Protein 3H2Y (pdb70)

InterPro domains:
  IPR006073 GTP binding domain [PF01926] (163-237)
  IPR019988 GTP-binding protein, riobosome biogenesis, YqeH [TIGR03597] (6-368)
  IPR027417 P-loop containing nucleoside triphosphate hydrolase [G3DSA:3.40.50.300] (56-225)
  IPR027417 P-loop containing nucleoside triphosphate hydrolase [SSF52540] (68-281)
  IPR030378 Circularly permuted (CP)-type guanine nucleotide-binding (G) domain [PS51721] (60-224)
  IPR048422 NOA1/YqeH-like, C-terminal domain [PF21516] (273-367)
  IPR050896 Mitochondrial lipid metabolism GTPase [PTHR46434] (31-367)

Organism: Bacillus anthracis (NCBI:txid1392)

Solvent-accessible surface area: 15310 Å² total

Nearest PDB structures (foldseek):
  3h2y-assembly1_A  TM=1.003E+00  e=1.183E-69  Bacillus anthracis str. Sterne
  3ec1-assembly2_B  TM=9.732E-01  e=2.481E-46  Geobacillus stearothermophilus
  6g15-assembly1_A  TM=6.264E-01  e=3.542E-07  Staphylococcus aureus subsp. aureus USA300
  6g15-assembly2_B  TM=6.260E-01  e=5.125E-07  Staphylococcus aureus subsp. aureus USA300
  6g14-assembly1_B  TM=6.100E-01  e=2.703E-06  Staphylococcus aureus subsp. aureus USA300

Sequence (304 aa):
DDDFFLRILNGIGKSDALVVKIVDIFDFNGSWLPGLHRFVGNNKVLLVGNKADLIPKSVKHDKVKHWRYSAKQLGLKPEDVFLISAAKGQGIAELADAIEYYRGGKDVYVVGCCTNVGKSTFINRIKEFSDETENVITTSHFPDLIDIPLDEESSLYDTPGIINHHQAHYVGKQSLKLITPTKEIKPVFQLNEEQTLFFSGLARFDYVSGGRRAFTCHFSNRLTIHRTKLEKADELYKNHAGDLLSPPTPEELENPELVKYEFNIREPKTDVVFSGLGWVTVNEPGAKIVAHVPKGVSVSLRKSLI

Radius of gyration: 20.82 Å; Cα contacts (8 Å, |Δi|>4)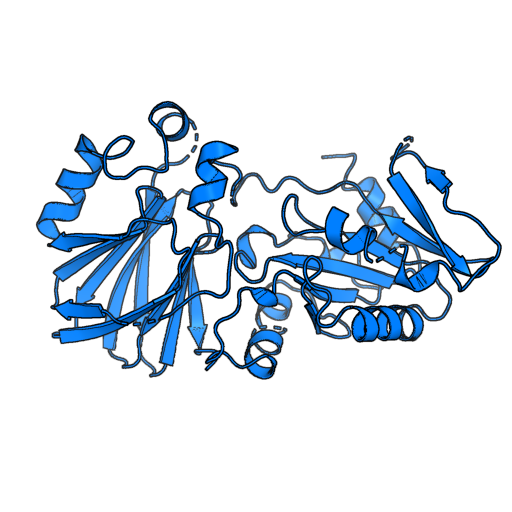: 637; chains: 1; bounding box: 38×51×54 Å

Foldseek 3Di:
DVQVVVVLQVQLVDQFEEEEEAALQFRVLWDDAPSLVSNVNYAYEYEHEDCQQAAPPFDVVLSQVCCVVCVVRNHNHPGYFYYYLPPGPGLLVVVVVNVVRRVPEEYEYAIAPPSCLVSSVVSLVNQVVPEPDQWDADDRCNWIWRDNYPRYTYTYDDHHYRCQECVLADDVQLVLQDAPGHWDKKDKDAAQKKKQQQLAKIKGFHDDGIFMKMWTTHPSTDIDIDGNVCVVVCNVPCRQHRSDPVHPVSVVVFDKDKDKDFFADAQKWWRFRSHTIMTGGDGGTIMMMIHGPRTDIDMDGHRD

CATH classification: 3.40.50.300

Structure (mmCIF, N/CA/C/O backbone):
data_3H2Y
#
_entry.id   3H2Y
#
_cell.length_a   83.130
_cell.length_b   58.990
_cell.length_c   77.720
_cell.angle_alpha   90.00
_cell.angle_beta   99.38
_cell.angle_gamma   90.00
#
_symmetry.space_group_name_H-M   'C 1 2 1'
#
loop_
_entity.id
_entity.type
_entity.pdbx_description
1 polymer 'GTPase family protein'
2 non-polymer "2'-DEOXYGUANOSINE-5'-DIPHOSPHATE"
3 water water
#
loop_
_atom_site.group_PDB
_atom_site.id
_atom_site.type_symbol
_atom_site.label_atom_id
_atom_site.label_alt_id
_atom_site.label_comp_id
_atom_site.label_asym_id
_atom_site.label_entity_id
_atom_site.label_seq_id
_atom_site.pdbx_PDB_ins_code
_atom_site.Cartn_x
_atom_site.Cartn_y
_atom_site.Cartn_z
_atom_site.occupancy
_atom_site.B_iso_or_equiv
_atom_site.auth_seq_id
_atom_site.auth_comp_id
_atom_site.auth_asym_id
_atom_site.auth_atom_id
_atom_site.pdbx_PDB_model_num
ATOM 1 N N . ASP A 1 56 ? -12.334 11.142 -3.207 1.00 58.05 56 ASP A N 1
ATOM 2 C CA . ASP A 1 56 ? -11.118 10.416 -3.666 1.00 58.25 56 ASP A CA 1
ATOM 3 C C . ASP A 1 56 ? -11.447 9.465 -4.823 1.00 58.13 56 ASP A C 1
ATOM 4 O O . ASP A 1 56 ? -12.188 8.496 -4.662 1.00 58.14 56 ASP A O 1
ATOM 9 N N . ASP A 1 57 ? -10.873 9.772 -5.985 1.00 58.21 57 ASP A N 1
ATOM 10 C CA . ASP A 1 57 ? -11.103 9.061 -7.249 1.00 58.08 57 ASP A CA 1
ATOM 11 C C . ASP A 1 57 ? -10.754 7.569 -7.195 1.00 57.88 57 ASP A C 1
ATOM 12 O O . ASP A 1 57 ? -11.411 6.742 -7.836 1.00 57.82 57 ASP A O 1
ATOM 17 N N . ASP A 1 58 ? -9.725 7.233 -6.421 1.00 57.52 58 ASP A N 1
ATOM 18 C CA . ASP A 1 58 ? -9.259 5.853 -6.297 1.00 57.21 58 ASP A CA 1
ATOM 19 C C . ASP A 1 58 ? -10.286 4.915 -5.655 1.00 56.95 58 ASP A C 1
ATOM 20 O O . ASP A 1 58 ? -10.607 3.859 -6.219 1.00 56.92 58 ASP A O 1
ATOM 25 N N A PHE A 1 59 ? -10.806 5.310 -4.495 0.50 56.75 59 PHE A N 1
ATOM 26 N N B PHE A 1 59 ? -10.801 5.304 -4.490 0.50 56.79 59 PHE A N 1
ATOM 27 C CA A PHE A 1 59 ? -11.758 4.479 -3.755 0.50 56.53 59 PHE A CA 1
ATOM 28 C CA B PHE A 1 59 ? -11.754 4.469 -3.751 0.50 56.60 59 PHE A CA 1
ATOM 29 C C A PHE A 1 59 ? -13.105 4.337 -4.458 0.50 56.36 59 PHE A C 1
ATOM 30 C C B PHE A 1 59 ? -13.107 4.337 -4.456 0.50 56.41 59 PHE A C 1
ATOM 31 O O A PHE A 1 59 ? -13.755 3.299 -4.343 0.50 56.37 59 PHE A O 1
ATOM 32 O O B PHE A 1 59 ? -13.760 3.300 -4.347 0.50 56.41 59 PHE A O 1
ATOM 47 N N . LEU A 1 60 ? -13.508 5.375 -5.187 1.00 56.21 60 LEU A N 1
ATOM 48 C CA . LEU A 1 60 ? -14.760 5.356 -5.954 1.00 55.94 60 LEU A CA 1
ATOM 49 C C . LEU A 1 60 ? -14.732 4.324 -7.082 1.00 55.77 60 LEU A C 1
ATOM 50 O O . LEU A 1 60 ? -15.717 3.619 -7.313 1.00 55.65 60 LEU A O 1
ATOM 55 N N . ARG A 1 61 ? -13.594 4.237 -7.767 1.00 55.50 61 ARG A N 1
ATOM 56 C CA . ARG A 1 61 ? -13.425 3.315 -8.888 1.00 55.22 61 ARG A CA 1
ATOM 57 C C . ARG A 1 61 ? -13.561 1.858 -8.456 1.00 54.93 61 ARG A C 1
ATOM 58 O O . ARG A 1 61 ? -14.204 1.061 -9.144 1.00 54.91 61 ARG A O 1
ATOM 66 N N . ILE A 1 62 ? -12.970 1.512 -7.316 1.00 54.42 62 ILE A N 1
ATOM 67 C CA . ILE A 1 62 ? -13.053 0.138 -6.834 1.00 54.16 62 ILE A CA 1
ATOM 68 C C . ILE A 1 62 ? -14.450 -0.219 -6.320 1.00 53.56 62 ILE A C 1
ATOM 69 O O . ILE A 1 62 ? -14.924 -1.328 -6.547 1.00 53.34 62 ILE A O 1
ATOM 74 N N . LEU A 1 63 ? -15.109 0.738 -5.663 1.00 53.01 63 LEU A N 1
ATOM 75 C CA . LEU A 1 63 ? -16.487 0.551 -5.192 1.00 52.40 63 LEU A CA 1
ATOM 76 C C . LEU A 1 63 ? -17.426 0.239 -6.362 1.00 52.12 63 LEU A C 1
ATOM 77 O O . LEU A 1 63 ? -18.268 -0.661 -6.271 1.00 51.85 63 LEU A O 1
ATOM 82 N N . ASN A 1 64 ? -17.279 0.986 -7.456 1.00 51.87 64 ASN A N 1
ATOM 83 C CA . ASN A 1 64 ? -18.068 0.741 -8.661 1.00 51.64 64 ASN A CA 1
ATOM 84 C C . ASN A 1 64 ? -17.744 -0.599 -9.323 1.00 51.62 64 ASN A C 1
ATOM 85 O O . ASN A 1 64 ? -18.640 -1.269 -9.840 1.00 51.66 64 ASN A O 1
ATOM 90 N N . GLY A 1 65 ? -16.468 -0.982 -9.287 1.00 51.27 65 GLY A N 1
ATOM 91 C CA . GLY A 1 65 ? -16.022 -2.264 -9.829 1.00 51.17 65 GLY A CA 1
ATOM 92 C C . GLY A 1 65 ? -16.611 -3.435 -9.061 1.00 51.03 65 GLY A C 1
ATOM 93 O O . GLY A 1 65 ? -17.099 -4.398 -9.661 1.00 51.05 65 GLY A O 1
ATOM 94 N N . ILE A 1 66 ? -16.566 -3.344 -7.732 1.00 50.71 66 ILE A N 1
ATOM 95 C CA . ILE A 1 66 ? -17.130 -4.365 -6.848 1.00 50.62 66 ILE A CA 1
ATOM 96 C C . ILE A 1 66 ? -18.648 -4.457 -7.034 1.00 50.42 66 ILE A C 1
ATOM 97 O O . ILE A 1 66 ? -19.219 -5.553 -7.038 1.00 50.12 66 ILE A O 1
ATOM 102 N N . GLY A 1 67 ? -19.286 -3.301 -7.199 1.00 50.12 67 GLY A N 1
ATOM 103 C CA . GLY A 1 67 ? -20.731 -3.234 -7.406 1.00 49.90 67 GLY A CA 1
ATOM 104 C C . GLY A 1 67 ? -21.185 -3.842 -8.721 1.00 49.60 67 GLY A C 1
ATOM 105 O O . GLY A 1 67 ? -22.274 -4.420 -8.803 1.00 50.04 67 GLY A O 1
ATOM 106 N N . LYS A 1 68 ? -20.349 -3.705 -9.750 1.00 49.13 68 LYS A N 1
ATOM 107 C CA . LYS A 1 68 ? -20.632 -4.240 -11.080 1.00 48.42 68 LYS A CA 1
ATOM 108 C C . LYS A 1 68 ? -20.479 -5.759 -11.138 1.00 47.99 68 LYS A C 1
ATOM 109 O O . LYS A 1 68 ? -21.065 -6.418 -12.002 1.00 47.85 68 LYS A O 1
ATOM 115 N N . SER A 1 69 ? -19.683 -6.304 -10.220 1.00 47.26 69 SER A N 1
ATOM 116 C CA . SER A 1 69 ? -19.447 -7.740 -10.144 1.00 46.55 69 SER A CA 1
ATOM 117 C C . SER A 1 69 ? -20.540 -8.407 -9.319 1.00 46.08 69 SER A C 1
ATOM 118 O O . SER A 1 69 ? -21.298 -7.738 -8.615 1.00 46.31 69 SER A O 1
ATOM 121 N N . ASP A 1 70 ? -20.605 -9.730 -9.406 1.00 45.13 70 ASP A N 1
ATOM 122 C CA . ASP A 1 70 ? -21.534 -10.527 -8.611 1.00 44.36 70 ASP A CA 1
ATOM 123 C C . ASP A 1 70 ? -20.829 -11.069 -7.360 1.00 43.47 70 ASP A C 1
ATOM 124 O O . ASP A 1 70 ? -21.255 -12.056 -6.766 1.00 43.21 70 ASP A O 1
ATOM 129 N N . ALA A 1 71 ? -19.747 -10.407 -6.966 1.00 42.62 71 ALA A N 1
ATOM 130 C CA . ALA A 1 71 ? -18.939 -10.862 -5.844 1.00 41.70 71 ALA A CA 1
ATOM 131 C C . ALA A 1 71 ? -19.616 -10.686 -4.489 1.00 41.65 71 ALA A C 1
ATOM 132 O O . ALA A 1 71 ? -20.454 -9.806 -4.313 1.00 41.19 71 ALA A O 1
ATOM 134 N N . LEU A 1 72 ? -19.250 -11.543 -3.539 1.00 41.13 72 LEU A N 1
ATOM 135 C CA . LEU A 1 72 ? -19.646 -11.382 -2.151 1.00 42.53 72 LEU A CA 1
ATOM 136 C C . LEU A 1 72 ? -18.777 -10.293 -1.527 1.00 44.21 72 LEU A C 1
ATOM 137 O O . LEU A 1 72 ? -17.555 -10.288 -1.743 1.00 44.58 72 LEU A O 1
ATOM 142 N N . VAL A 1 73 ? -19.373 -9.431 -0.709 1.00 43.78 73 VAL A N 1
ATOM 143 C CA . VAL A 1 73 ? -18.619 -8.408 0.015 1.00 45.84 73 VAL A CA 1
ATOM 144 C C . VAL A 1 73 ? -18.578 -8.743 1.506 1.00 46.66 73 VAL A C 1
ATOM 145 O O . VAL A 1 73 ? -19.612 -8.999 2.119 1.00 46.49 73 VAL A O 1
ATOM 149 N N . VAL A 1 74 ? -17.369 -8.830 2.076 1.00 46.54 74 VAL A N 1
ATOM 150 C CA . VAL A 1 74 ? -17.205 -9.056 3.518 1.00 47.48 74 VAL A CA 1
ATOM 151 C C . VAL A 1 74 ? -16.722 -7.738 4.118 1.00 48.93 74 VAL A C 1
ATOM 152 O O . VAL A 1 74 ? -15.623 -7.266 3.775 1.00 49.22 74 VAL A O 1
ATOM 156 N N . LYS A 1 75 ? -17.533 -7.137 4.991 1.00 48.68 75 LYS A N 1
ATOM 157 C CA . LYS A 1 75 ? -17.180 -5.868 5.611 1.00 49.84 75 LYS A CA 1
ATOM 158 C C . LYS A 1 75 ? -16.811 -6.093 7.064 1.00 50.45 75 LYS A C 1
ATOM 159 O O . LYS A 1 75 ? -17.635 -6.600 7.833 1.00 50.40 75 LYS A O 1
ATOM 165 N N . ILE A 1 76 ? -15.563 -5.760 7.430 1.00 50.30 76 ILE A N 1
ATOM 166 C CA . ILE A 1 76 ? -15.094 -5.951 8.815 1.00 51.52 76 ILE A CA 1
ATOM 167 C C . ILE A 1 76 ? -15.167 -4.637 9.565 1.00 51.06 76 ILE A C 1
ATOM 168 O O . ILE A 1 76 ? -14.690 -3.607 9.079 1.00 51.75 76 ILE A O 1
ATOM 173 N N . VAL A 1 77 ? -15.755 -4.685 10.756 1.00 51.17 77 VAL A N 1
ATOM 174 C CA . VAL A 1 77 ? -15.844 -3.526 11.626 1.00 51.44 77 VAL A CA 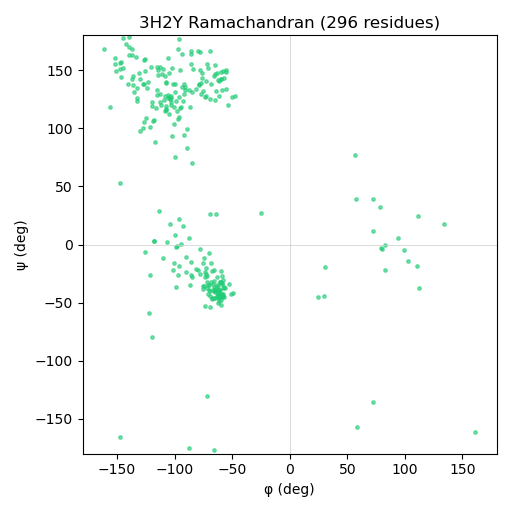1
ATOM 175 C C . VAL A 1 77 ? -15.285 -3.905 12.999 1.00 51.88 77 VAL A C 1
ATOM 176 O O . VAL A 1 77 ? -15.193 -5.086 13.325 1.00 52.02 77 VAL A O 1
ATOM 180 N N . ASP A 1 78 ? -14.883 -2.905 13.780 1.00 52.40 78 ASP A N 1
ATOM 181 C CA . ASP A 1 78 ? -14.385 -3.118 15.139 1.00 53.62 78 ASP A CA 1
ATOM 182 C C . ASP A 1 78 ? -15.609 -2.962 16.036 1.00 53.88 78 ASP A C 1
ATOM 183 O O . ASP A 1 78 ? -16.265 -1.932 15.984 1.00 53.60 78 ASP A O 1
ATOM 188 N N . ILE A 1 79 ? -15.930 -3.971 16.846 1.00 54.43 79 ILE A N 1
ATOM 189 C CA . ILE A 1 79 ? -17.136 -3.900 17.697 1.00 55.25 79 ILE A CA 1
ATOM 190 C C . ILE A 1 79 ? -17.078 -2.821 18.786 1.00 55.40 79 ILE A C 1
ATOM 191 O O . ILE A 1 79 ? -18.118 -2.377 19.286 1.00 55.47 79 ILE A O 1
ATOM 196 N N . PHE A 1 80 ? -15.866 -2.399 19.140 1.00 55.45 80 PHE A N 1
ATOM 197 C CA . PHE A 1 80 ? -15.675 -1.362 20.153 1.00 55.53 80 PHE A CA 1
ATOM 198 C C . PHE A 1 80 ? -15.534 0.019 19.544 1.00 55.45 80 PHE A C 1
ATOM 199 O O . PHE A 1 80 ? -15.370 1.016 20.256 1.00 55.28 80 PHE A O 1
ATOM 207 N N . ASP A 1 81 ? -15.614 0.063 18.221 1.00 55.34 81 ASP A N 1
ATOM 208 C CA . ASP A 1 81 ? -15.512 1.302 17.473 1.00 55.53 81 ASP A CA 1
ATOM 209 C C . ASP A 1 81 ? -16.413 1.138 16.252 1.00 55.52 81 ASP A C 1
ATOM 210 O O . ASP A 1 81 ? -15.974 1.328 15.117 1.00 55.26 81 ASP A O 1
ATOM 215 N N . PHE A 1 82 ? -17.675 0.775 16.494 1.00 55.55 82 PHE A N 1
ATOM 216 C CA . PHE A 1 82 ? -18.616 0.469 15.402 1.00 55.70 82 PHE A CA 1
ATOM 217 C C . PHE A 1 82 ? -18.846 1.637 14.449 1.00 55.84 82 PHE A C 1
ATOM 218 O O . PHE A 1 82 ? -18.736 1.488 13.229 1.00 55.74 82 PHE A O 1
ATOM 226 N N . ASN A 1 83 ? -19.186 2.795 15.001 1.00 56.09 83 ASN A N 1
ATOM 227 C CA . ASN A 1 83 ? -19.431 3.962 14.169 1.00 56.10 83 ASN A CA 1
ATOM 228 C C . ASN A 1 83 ? -18.141 4.569 13.639 1.00 55.84 83 ASN A C 1
ATOM 229 O O . ASN A 1 83 ? -18.095 5.049 12.505 1.00 55.96 83 ASN A O 1
ATOM 234 N N . GLY A 1 84 ? -17.093 4.521 14.455 1.00 55.42 84 GLY A N 1
ATOM 235 C CA . GLY A 1 84 ? -15.779 5.012 14.056 1.00 54.89 84 GLY A CA 1
ATOM 236 C C . GLY A 1 84 ? -15.176 4.239 12.894 1.00 54.36 84 GLY A C 1
ATOM 237 O O . GLY A 1 84 ? -14.491 4.825 12.058 1.00 54.54 84 GLY A O 1
ATOM 238 N N . SER A 1 85 ? -15.436 2.933 12.840 1.00 53.58 85 SER A N 1
ATOM 239 C CA . SER A 1 85 ? -14.899 2.069 11.781 1.00 53.09 85 SER A CA 1
ATOM 240 C C . SER A 1 85 ? -15.890 1.805 10.635 1.00 52.69 85 SER A C 1
ATOM 241 O O . SER A 1 85 ? -15.552 1.146 9.655 1.00 52.17 85 SER A O 1
ATOM 244 N N . TRP A 1 86 ? -17.105 2.346 10.742 1.00 52.92 86 TRP A N 1
ATOM 245 C CA . TRP A 1 86 ? -18.089 2.221 9.665 1.00 52.85 86 TRP A CA 1
ATOM 246 C C . TRP A 1 86 ? -17.592 2.898 8.385 1.00 53.51 86 TRP A C 1
ATOM 247 O O . TRP A 1 86 ? -16.981 3.980 8.435 1.00 53.95 86 TRP A O 1
ATOM 258 N N . LEU A 1 87 ? -17.874 2.269 7.244 1.00 53.04 87 LEU A N 1
ATOM 259 C CA . LEU A 1 87 ? -17.515 2.810 5.941 1.00 53.88 87 LEU A CA 1
ATOM 260 C C . LEU A 1 87 ? -18.764 3.415 5.317 1.00 54.48 87 LEU A C 1
ATOM 261 O O . LEU A 1 87 ? -19.515 2.704 4.644 1.00 54.67 87 LEU A O 1
ATOM 266 N N . PRO A 1 88 ? -18.973 4.729 5.513 1.00 55.18 88 PRO A N 1
ATOM 267 C CA . PRO A 1 88 ? -20.226 5.308 5.016 1.00 55.85 88 PRO A CA 1
ATOM 268 C C . PRO A 1 88 ? -20.317 5.262 3.494 1.00 57.07 88 PRO A C 1
ATOM 269 O O . PRO A 1 88 ? -19.298 5.347 2.799 1.00 57.51 88 PRO A O 1
ATOM 273 N N . GLY A 1 89 ? -21.534 5.096 2.987 1.00 58.03 89 GLY A N 1
ATOM 274 C CA . GLY A 1 89 ? -21.768 5.075 1.549 1.00 58.95 89 GLY A CA 1
ATOM 275 C C . GLY A 1 89 ? -21.523 3.755 0.844 1.00 59.55 89 GLY A C 1
ATOM 276 O O . GLY A 1 89 ? -22.051 3.548 -0.249 1.00 59.77 89 GLY A O 1
ATOM 277 N N . LEU A 1 90 ? -20.719 2.873 1.449 1.00 60.41 90 LEU A N 1
ATOM 278 C CA . LEU A 1 90 ? -20.429 1.549 0.884 1.00 60.41 90 LEU A CA 1
ATOM 279 C C . LEU A 1 90 ? -21.725 0.852 0.473 1.00 60.29 90 LEU A C 1
ATOM 280 O O . LEU A 1 90 ? -21.805 0.249 -0.602 1.00 60.20 90 LEU A O 1
ATOM 285 N N . HIS A 1 91 ? -22.744 0.983 1.324 1.00 60.30 91 HIS A N 1
ATOM 286 C CA . HIS A 1 91 ? -24.062 0.375 1.107 1.00 60.29 91 HIS A CA 1
ATOM 287 C C . HIS A 1 91 ? -24.719 0.669 -0.247 1.00 59.86 91 HIS A C 1
ATOM 288 O O . HIS A 1 91 ? -25.429 -0.185 -0.773 1.00 60.10 91 HIS A O 1
ATOM 295 N N . ARG A 1 92 ? -24.509 1.864 -0.800 1.00 59.45 92 ARG A N 1
ATOM 296 C CA . ARG A 1 92 ? -25.127 2.214 -2.090 1.00 58.40 92 ARG A CA 1
ATOM 297 C C . ARG A 1 92 ? -24.406 1.589 -3.298 1.00 58.61 92 ARG A C 1
ATOM 298 O O . ARG A 1 92 ? -25.005 1.388 -4.349 1.00 58.97 92 ARG A O 1
ATOM 306 N N . PHE A 1 93 ? -23.120 1.296 -3.146 1.00 58.00 93 PHE A N 1
ATOM 307 C CA . PHE A 1 93 ? -22.341 0.721 -4.236 1.00 57.72 93 PHE A CA 1
ATOM 308 C C . PHE A 1 93 ? -22.475 -0.796 -4.289 1.00 57.52 93 PHE A C 1
ATOM 309 O O . PHE A 1 93 ? -22.342 -1.390 -5.353 1.00 57.77 93 PHE A O 1
ATOM 317 N N . VAL A 1 94 ? -22.760 -1.409 -3.146 1.00 57.15 94 VAL A N 1
ATOM 318 C CA . VAL A 1 94 ? -22.865 -2.870 -3.066 1.00 57.56 94 VAL A CA 1
ATOM 319 C C . VAL A 1 94 ? -24.288 -3.340 -2.754 1.00 57.56 94 VAL A C 1
ATOM 320 O O . VAL A 1 94 ? -24.490 -4.406 -2.165 1.00 58.00 94 VAL A O 1
ATOM 324 N N . GLY A 1 95 ? -25.268 -2.539 -3.177 1.00 57.64 95 GLY A N 1
ATOM 325 C CA . GLY A 1 95 ? -26.686 -2.838 -2.977 1.00 57.45 95 GLY A CA 1
ATOM 326 C C . GLY A 1 95 ? -27.148 -4.108 -3.666 1.00 57.14 95 GLY A C 1
ATOM 327 O O . GLY A 1 95 ? -28.007 -4.818 -3.142 1.00 57.80 95 GLY A O 1
ATOM 328 N N . ASN A 1 96 ? -26.583 -4.380 -4.842 1.00 56.44 96 ASN A N 1
ATOM 329 C CA . ASN A 1 96 ? -26.869 -5.589 -5.612 1.00 55.87 96 ASN A CA 1
ATOM 330 C C . ASN A 1 96 ? -26.093 -6.811 -5.080 1.00 55.05 96 ASN A C 1
ATOM 331 O O . ASN A 1 96 ? -26.493 -7.958 -5.298 1.00 55.00 96 ASN A O 1
ATOM 336 N N . ASN A 1 97 ? -24.994 -6.553 -4.374 1.00 53.41 97 ASN A N 1
ATOM 337 C CA . ASN A 1 97 ? -24.134 -7.611 -3.834 1.00 52.39 97 ASN A CA 1
ATOM 338 C C . ASN A 1 97 ? -24.619 -8.145 -2.499 1.00 50.99 97 ASN A C 1
ATOM 339 O O . ASN A 1 97 ? -25.226 -7.420 -1.717 1.00 50.32 97 ASN A O 1
ATOM 344 N N . LYS A 1 98 ? -24.330 -9.412 -2.223 1.00 48.99 98 LYS A N 1
ATOM 345 C CA . LYS A 1 98 ? -24.603 -9.949 -0.910 1.00 48.13 98 LYS A CA 1
ATOM 346 C C . LYS A 1 98 ? -23.459 -9.451 -0.032 1.00 48.43 98 LYS A C 1
ATOM 347 O O . LYS A 1 98 ? -22.299 -9.425 -0.477 1.00 47.98 98 LYS A O 1
ATOM 353 N N . VAL A 1 99 ? -23.789 -9.027 1.188 1.00 48.12 99 VAL A N 1
ATOM 354 C CA . VAL A 1 99 ? -22.788 -8.529 2.130 1.00 48.20 99 VAL A CA 1
ATOM 355 C C . VAL A 1 99 ? -22.838 -9.318 3.432 1.00 47.74 99 VAL A C 1
ATOM 356 O O . VAL A 1 99 ? -23.924 -9.618 3.944 1.00 46.57 99 VAL A O 1
ATOM 360 N N . LEU A 1 100 ? -21.661 -9.702 3.936 1.00 46.14 100 LEU A N 1
ATOM 361 C CA . LEU A 1 100 ? -21.551 -10.253 5.277 1.00 46.82 100 LEU A CA 1
ATOM 362 C C . LEU A 1 100 ? -20.930 -9.170 6.144 1.00 48.16 100 LEU A C 1
ATOM 363 O O . LEU A 1 100 ? -19.897 -8.579 5.760 1.00 49.87 100 LEU A O 1
ATOM 368 N N . LEU A 1 101 ? -21.566 -8.870 7.274 1.00 48.03 101 LEU A N 1
ATOM 369 C CA . LEU A 1 101 ? -21.025 -7.898 8.226 1.00 48.00 101 LEU A CA 1
ATOM 370 C C . LEU A 1 101 ? -20.319 -8.665 9.335 1.00 48.10 101 LEU A C 1
ATOM 371 O O . LEU A 1 101 ? -20.915 -9.527 9.986 1.00 48.35 101 LEU A O 1
ATOM 376 N N . VAL A 1 102 ? -19.041 -8.350 9.534 1.00 48.47 102 VAL A N 1
ATOM 377 C CA . VAL A 1 102 ? -18.190 -9.066 10.469 1.00 48.63 102 VAL A CA 1
ATOM 378 C C . VAL A 1 102 ? -17.668 -8.124 11.551 1.00 48.78 102 VAL A C 1
ATOM 379 O O . VAL A 1 102 ? -16.961 -7.156 11.264 1.00 49.57 102 VAL A O 1
ATOM 383 N N . GLY A 1 103 ? -18.005 -8.428 12.796 1.00 48.88 103 GLY A N 1
ATOM 384 C CA . GLY A 1 103 ? -17.545 -7.642 13.932 1.00 48.68 103 GLY A CA 1
ATOM 385 C C . GLY A 1 103 ? -16.343 -8.342 14.533 1.00 48.81 103 GLY A C 1
ATOM 386 O O . GLY A 1 103 ? -16.452 -9.456 15.049 1.00 49.00 103 GLY A O 1
ATOM 387 N N . ASN A 1 104 ? -15.191 -7.689 14.448 1.00 48.56 104 ASN A N 1
ATOM 388 C CA . ASN A 1 104 ? -13.948 -8.272 14.962 1.00 48.80 104 ASN A CA 1
ATOM 389 C C . ASN A 1 104 ? -13.643 -7.844 16.390 1.00 49.03 104 ASN A C 1
ATOM 390 O O . ASN A 1 104 ? -14.194 -6.855 16.871 1.00 49.85 104 ASN A O 1
ATOM 395 N N . LYS A 1 105 ? -12.736 -8.580 17.032 1.00 49.38 105 LYS A N 1
ATOM 396 C CA . LYS A 1 105 ? -12.254 -8.323 18.398 1.00 49.55 105 LYS A CA 1
ATOM 397 C C . LYS A 1 105 ? -13.241 -8.800 19.463 1.00 49.69 105 LYS A C 1
ATOM 398 O O . LYS A 1 105 ? -13.317 -8.234 20.558 1.00 49.82 105 LYS A O 1
ATOM 404 N N . ALA A 1 106 ? -13.964 -9.874 19.145 1.00 49.81 106 ALA A N 1
ATOM 405 C CA . ALA A 1 106 ? -14.915 -10.492 20.083 1.00 49.89 106 ALA A CA 1
ATOM 406 C C . ALA A 1 106 ? -14.278 -10.968 21.392 1.00 49.75 106 ALA A C 1
ATOM 407 O O . ALA A 1 106 ? -14.956 -11.044 22.415 1.00 49.45 106 ALA A O 1
ATOM 409 N N . ASP A 1 107 ? -12.986 -11.294 21.364 1.00 49.69 107 ASP A N 1
ATOM 410 C CA . ASP A 1 107 ? -12.274 -11.737 22.571 1.00 49.95 107 ASP A CA 1
ATOM 411 C C . ASP A 1 107 ? -12.287 -10.703 23.696 1.00 49.78 107 ASP A C 1
ATOM 412 O O . ASP A 1 107 ? -12.104 -11.053 24.855 1.00 49.61 107 ASP A O 1
ATOM 417 N N . LEU A 1 108 ? -12.489 -9.435 23.347 1.00 49.67 108 LEU A N 1
ATOM 418 C CA . LEU A 1 108 ? -12.477 -8.348 24.333 1.00 49.96 108 LEU A CA 1
ATOM 419 C C . LEU A 1 108 ? -13.826 -8.120 25.028 1.00 49.86 108 LEU A C 1
ATOM 420 O O . LEU A 1 108 ? -13.887 -7.447 26.063 1.00 49.60 108 LEU A O 1
ATOM 425 N N . ILE A 1 109 ? -14.890 -8.684 24.456 1.00 49.92 109 ILE A N 1
ATOM 426 C CA . ILE A 1 109 ? -16.246 -8.579 25.005 1.00 50.15 109 ILE A CA 1
ATOM 427 C C . ILE A 1 109 ? -16.321 -9.220 26.404 1.00 49.94 109 ILE A C 1
ATOM 428 O O . ILE A 1 109 ? -15.910 -10.369 26.580 1.00 49.87 109 ILE A O 1
ATOM 433 N N . PRO A 1 110 ? -16.837 -8.473 27.404 1.00 49.91 110 PRO A N 1
ATOM 434 C CA . PRO A 1 110 ? -17.008 -9.013 28.758 1.00 49.98 110 PRO A CA 1
ATOM 435 C C . PRO A 1 110 ? -17.896 -10.260 28.771 1.00 50.06 110 PRO A C 1
ATOM 436 O O . PRO A 1 110 ? -18.799 -10.382 27.944 1.00 49.79 110 PRO A O 1
ATOM 440 N N . LYS A 1 111 ? -17.637 -11.170 29.710 1.00 50.42 111 LYS A N 1
ATOM 441 C CA . LYS A 1 111 ? -18.389 -12.429 29.823 1.00 50.76 111 LYS A CA 1
ATOM 442 C C . LYS A 1 111 ? -19.898 -12.222 29.984 1.00 51.02 111 LYS A C 1
ATOM 443 O O . LYS A 1 111 ? -20.704 -13.006 29.448 1.00 51.18 111 LYS A O 1
ATOM 445 N N . SER A 1 112 ? -20.264 -11.164 30.716 1.00 51.29 112 SER A N 1
ATOM 446 C CA . SER A 1 112 ? -21.662 -10.810 30.964 1.00 51.63 112 SER A CA 1
ATOM 447 C C . SER A 1 112 ? -22.447 -10.441 29.693 1.00 51.71 112 SER A C 1
ATOM 448 O O . SER A 1 112 ? -23.664 -10.623 29.642 1.00 51.81 112 SER A O 1
ATOM 451 N N . VAL A 1 113 ? -21.750 -9.923 28.681 1.00 51.84 113 VAL A N 1
ATOM 452 C CA . VAL A 1 113 ? -22.378 -9.507 27.422 1.00 52.01 113 VAL A CA 1
ATOM 453 C C . VAL A 1 113 ? -22.698 -10.717 26.536 1.00 52.13 113 VAL A C 1
ATOM 454 O O . VAL A 1 113 ? -21.833 -11.560 26.288 1.00 52.28 113 VAL A O 1
ATOM 458 N N . LYS A 1 114 ? -23.940 -10.793 26.062 1.00 52.19 114 LYS A N 1
ATOM 459 C CA . LYS A 1 114 ? -24.386 -11.910 25.224 1.00 52.31 114 LYS A CA 1
ATOM 460 C C . LYS A 1 114 ? -24.094 -11.628 23.760 1.00 52.52 114 LYS A C 1
ATOM 461 O O . LYS A 1 114 ? -24.408 -10.543 23.266 1.00 52.25 114 LYS A O 1
ATOM 467 N N . HIS A 1 115 ? -23.511 -12.607 23.066 1.00 52.76 115 HIS A N 1
ATOM 468 C CA . HIS A 1 115 ? -23.177 -12.435 21.650 1.00 53.24 115 HIS A CA 1
ATOM 469 C C . HIS A 1 115 ? -24.401 -12.281 20.744 1.00 52.78 115 HIS A C 1
ATOM 470 O O . HIS A 1 115 ? -24.333 -11.595 19.728 1.00 52.65 115 HIS A O 1
ATOM 477 N N . ASP A 1 116 ? -25.510 -12.923 21.115 1.00 52.58 116 ASP A N 1
ATOM 478 C CA . ASP A 1 116 ? -26.763 -12.798 20.362 1.00 52.13 116 ASP A CA 1
ATOM 479 C C . ASP A 1 116 ? -27.250 -11.350 20.351 1.00 51.40 116 ASP A C 1
ATOM 480 O O . ASP A 1 116 ? -27.701 -10.847 19.314 1.00 51.31 116 ASP A O 1
ATOM 485 N N . LYS A 1 117 ? -27.140 -10.687 21.502 1.00 50.33 117 LYS A N 1
ATOM 486 C CA . LYS A 1 117 ? -27.521 -9.280 21.638 1.00 49.43 117 LYS A CA 1
ATOM 487 C C . LYS A 1 117 ? -26.547 -8.355 20.905 1.00 48.89 117 LYS A C 1
ATOM 488 O O . LYS A 1 117 ? -26.958 -7.330 20.351 1.00 48.38 117 LYS A O 1
ATOM 494 N N . VAL A 1 118 ? -25.262 -8.720 20.894 1.00 48.34 118 VAL A N 1
ATOM 495 C CA . VAL A 1 118 ? -24.265 -7.957 20.129 1.00 48.03 118 VAL A CA 1
ATOM 496 C C . VAL A 1 118 ? -24.631 -7.993 18.648 1.00 48.01 118 VAL A C 1
ATOM 497 O O . VAL A 1 118 ? -24.674 -6.949 17.997 1.00 47.83 118 VAL A O 1
ATOM 501 N N . LYS A 1 119 ? -24.912 -9.186 18.123 1.00 48.28 119 LYS A N 1
ATOM 502 C CA . LYS A 1 119 ? -25.255 -9.333 16.702 1.00 48.88 119 LYS A CA 1
ATOM 503 C C . LYS A 1 119 ? -26.524 -8.560 16.349 1.00 48.93 119 LYS A C 1
ATOM 504 O O . LYS A 1 119 ? -26.585 -7.910 15.298 1.00 48.91 119 LYS A O 1
ATOM 510 N N . HIS A 1 120 ? -27.525 -8.639 17.223 1.00 48.88 120 HIS A N 1
ATOM 511 C CA . HIS A 1 120 ? -28.773 -7.884 17.046 1.00 49.34 120 HIS A CA 1
ATOM 512 C C . HIS A 1 120 ? -28.494 -6.382 16.941 1.00 49.31 120 HIS A C 1
ATOM 513 O O . HIS A 1 120 ? -29.047 -5.701 16.068 1.00 48.87 120 HIS A O 1
ATOM 520 N N . TRP A 1 121 ? -27.642 -5.877 17.834 1.00 49.44 121 TRP A N 1
ATOM 521 C CA . TRP A 1 121 ? -27.245 -4.469 17.831 1.00 49.86 121 TRP A CA 1
ATOM 522 C C . TRP A 1 121 ? -26.484 -4.100 16.552 1.00 50.38 121 TRP A C 1
ATOM 523 O O . TRP A 1 121 ? -26.714 -3.031 15.978 1.00 49.87 121 TRP A O 1
ATOM 542 N N . ARG A 1 123 ? -26.798 -5.635 13.645 1.00 49.91 123 ARG A N 1
ATOM 543 C CA . ARG A 1 123 ? -27.748 -5.721 12.548 1.00 49.94 123 ARG A CA 1
ATOM 544 C C . ARG A 1 123 ? -28.610 -4.458 12.512 1.00 48.72 123 ARG A C 1
ATOM 545 O O . ARG A 1 123 ? -28.802 -3.865 11.449 1.00 48.12 123 ARG A O 1
ATOM 553 N N . TYR A 1 124 ? -29.089 -4.051 13.687 1.00 48.24 124 TYR A N 1
ATOM 554 C CA . TYR A 1 124 ? -29.907 -2.847 13.843 1.00 48.02 124 TYR A CA 1
ATOM 555 C C . TYR A 1 124 ? -29.129 -1.598 13.438 1.00 47.82 124 TYR A C 1
ATOM 556 O O . TYR A 1 124 ? -29.644 -0.749 12.708 1.00 47.89 124 TYR A O 1
ATOM 565 N N . SER A 1 125 ? -27.888 -1.496 13.911 1.00 47.29 125 SER A N 1
ATOM 566 C CA . SER A 1 125 ? -27.048 -0.336 13.613 1.00 47.06 125 SER A CA 1
ATOM 567 C C . SER A 1 125 ? -26.715 -0.229 12.124 1.00 46.58 125 SER A C 1
ATOM 568 O O . SER A 1 125 ? -26.742 0.867 11.564 1.00 46.63 125 SER A O 1
ATOM 571 N N . ALA A 1 126 ? -26.426 -1.368 11.493 1.00 45.78 126 ALA A N 1
ATOM 572 C CA . ALA A 1 126 ? -26.173 -1.422 10.050 1.00 45.42 126 ALA A CA 1
ATOM 573 C C . ALA A 1 126 ? -27.404 -0.956 9.272 1.00 45.05 126 ALA A C 1
ATOM 574 O O . ALA A 1 126 ? -27.293 -0.174 8.313 1.00 44.55 126 ALA A O 1
ATOM 576 N N . LYS A 1 127 ? -28.572 -1.436 9.695 1.00 44.44 127 LYS A N 1
ATOM 577 C CA . LYS A 1 127 ? -29.846 -1.048 9.082 1.00 45.19 127 LYS A CA 1
ATOM 578 C C . LYS A 1 127 ? -30.065 0.466 9.136 1.00 45.05 127 LYS A C 1
ATOM 579 O O . LYS A 1 127 ? -30.489 1.076 8.144 1.00 44.64 127 LYS A O 1
ATOM 585 N N . GLN A 1 128 ? -29.772 1.069 10.290 1.00 45.18 128 GLN A N 1
ATOM 586 C CA . GLN A 1 128 ? -29.905 2.526 10.461 1.00 45.72 128 GLN A CA 1
ATOM 587 C C . GLN A 1 128 ? -29.051 3.300 9.459 1.00 45.88 128 GLN A C 1
ATOM 588 O O . GLN A 1 128 ? -29.406 4.410 9.050 1.00 45.54 128 GLN A O 1
ATOM 594 N N . LEU A 1 129 ? -27.927 2.700 9.070 1.00 46.44 129 LEU A N 1
ATOM 595 C CA . LEU A 1 129 ? -26.968 3.325 8.168 1.00 47.48 129 LEU A CA 1
ATOM 596 C C . LEU A 1 129 ? -27.104 2.846 6.717 1.00 48.21 129 LEU A C 1
ATOM 597 O O . LEU A 1 129 ? -26.250 3.145 5.867 1.00 49.00 129 LEU A O 1
ATOM 602 N N . GLY A 1 130 ? -28.155 2.080 6.443 1.00 48.21 130 GLY A N 1
ATOM 603 C CA . GLY A 1 130 ? -28.510 1.719 5.066 1.00 48.66 130 GLY A CA 1
ATOM 604 C C . GLY A 1 130 ? -27.975 0.398 4.554 1.00 49.49 130 GLY A C 1
ATOM 605 O O . GLY A 1 130 ? -28.145 0.075 3.377 1.00 49.30 130 GLY A O 1
ATOM 606 N N . LEU A 1 131 ? -27.330 -0.367 5.429 1.00 49.36 131 LEU A N 1
ATOM 607 C CA . LEU A 1 131 ? -26.792 -1.658 5.039 1.00 50.59 131 LEU A CA 1
ATOM 608 C C . LEU A 1 131 ? -27.663 -2.785 5.585 1.00 50.56 131 LEU A C 1
ATOM 609 O O . LEU A 1 131 ? -27.950 -2.839 6.781 1.00 50.93 131 LEU A O 1
ATOM 614 N N . LYS A 1 132 ? -28.088 -3.675 4.696 1.00 50.59 132 LYS A N 1
ATOM 615 C CA . LYS A 1 132 ? -28.810 -4.873 5.092 1.00 50.55 132 LYS A CA 1
ATOM 616 C C . LYS A 1 132 ? -27.996 -6.114 4.713 1.00 50.40 132 LYS A C 1
ATOM 617 O O . LYS A 1 132 ? -28.155 -6.661 3.621 1.00 50.46 132 LYS A O 1
ATOM 623 N N . PRO A 1 133 ? -27.112 -6.557 5.619 1.00 50.31 133 PRO A N 1
ATOM 624 C CA . PRO A 1 133 ? -26.249 -7.693 5.314 1.00 49.77 133 PRO A CA 1
ATOM 625 C C . PRO A 1 133 ? -27.042 -8.991 5.293 1.00 49.45 133 PRO A C 1
ATOM 626 O O . PRO A 1 133 ? -28.115 -9.066 5.912 1.00 48.72 133 PRO A O 1
ATOM 630 N N . GLU A 1 134 ? -26.536 -9.988 4.567 1.00 49.00 134 GLU A N 1
ATOM 631 C CA . GLU A 1 134 ? -27.169 -11.307 4.518 1.00 49.13 134 GLU A CA 1
ATOM 632 C C . GLU A 1 134 ? -27.134 -11.943 5.891 1.00 49.25 134 GLU A C 1
ATOM 633 O O . GLU A 1 134 ? -28.071 -12.634 6.296 1.00 48.69 134 GLU A O 1
ATOM 639 N N . ASP A 1 135 ? -26.032 -11.713 6.599 1.00 48.87 135 ASP A N 1
ATOM 640 C CA . ASP A 1 135 ? -25.883 -12.171 7.964 1.00 49.29 135 ASP A CA 1
ATOM 641 C C . ASP A 1 135 ? -24.771 -11.379 8.648 1.00 49.08 135 ASP A C 1
ATOM 642 O O . ASP A 1 135 ? -24.044 -10.617 8.003 1.00 48.23 135 ASP A O 1
ATOM 647 N N . VAL A 1 136 ? -24.701 -11.535 9.966 1.00 49.47 136 VAL A N 1
ATOM 648 C CA . VAL A 1 136 ? -23.789 -10.802 10.824 1.00 50.08 136 VAL A CA 1
ATOM 649 C C . VAL A 1 136 ? -23.013 -11.839 11.631 1.00 49.97 136 VAL A C 1
ATOM 650 O O . VAL A 1 136 ? -23.586 -12.837 12.097 1.00 49.71 136 VAL A O 1
ATOM 654 N N . PHE A 1 137 ? -21.709 -11.602 11.769 1.00 50.06 137 PHE A N 1
ATOM 655 C CA . PHE A 1 137 ? -20.804 -12.529 12.443 1.00 50.62 137 PHE A CA 1
ATOM 656 C C . PHE A 1 137 ? -19.948 -11.819 13.470 1.00 50.49 137 PHE A C 1
ATOM 657 O O . PHE A 1 137 ? -19.628 -10.643 13.309 1.00 51.34 137 PHE A O 1
ATOM 665 N N . LEU A 1 138 ? -19.610 -12.533 14.538 1.00 49.92 138 LEU A N 1
ATOM 666 C CA . LEU A 1 138 ? -18.678 -12.044 15.536 1.00 50.26 138 LEU A CA 1
ATOM 667 C C . LEU A 1 138 ? -17.456 -12.939 15.496 1.00 50.08 138 LEU A C 1
ATOM 668 O O . LEU A 1 138 ? -17.589 -14.162 15.556 1.00 50.53 138 LEU A O 1
ATOM 673 N N . ILE A 1 139 ? -16.277 -12.337 15.395 1.00 49.62 139 ILE A N 1
ATOM 674 C CA . ILE A 1 139 ? -15.031 -13.099 15.394 1.00 49.62 139 ILE A CA 1
ATOM 675 C C . ILE A 1 139 ? -13.959 -12.458 16.252 1.00 49.38 139 ILE A C 1
ATOM 676 O O . ILE A 1 139 ? -14.059 -11.290 16.625 1.00 48.78 139 ILE A O 1
ATOM 681 N N . SER A 1 140 ? -12.943 -13.259 16.567 1.00 48.91 140 SER A N 1
ATOM 682 C CA . SER A 1 140 ? -11.690 -12.737 17.070 1.00 49.24 140 SER A CA 1
ATOM 683 C C . SER A 1 140 ? -10.651 -13.215 16.071 1.00 49.19 140 SER A C 1
ATOM 684 O O . SER A 1 140 ? -10.263 -14.385 16.080 1.00 48.95 140 SER A O 1
ATOM 687 N N . ALA A 1 141 ? -10.237 -12.333 15.170 1.00 49.37 141 ALA A N 1
ATOM 688 C CA . ALA A 1 141 ? -9.188 -12.692 14.222 1.00 49.82 141 ALA A CA 1
ATOM 689 C C . ALA A 1 141 ? -7.896 -13.054 14.970 1.00 50.15 141 ALA A C 1
ATOM 690 O O . ALA A 1 141 ? -7.141 -13.927 14.534 1.00 50.16 141 ALA A O 1
ATOM 692 N N . ALA A 1 142 ? -7.662 -12.412 16.112 1.00 50.14 142 ALA A N 1
ATOM 693 C CA . ALA A 1 142 ? -6.448 -12.668 16.906 1.00 51.05 142 ALA A CA 1
ATOM 694 C C . ALA A 1 142 ? -6.435 -14.044 17.555 1.00 51.64 142 ALA A C 1
ATOM 695 O O . ALA A 1 142 ? -5.420 -14.740 17.523 1.00 51.87 142 ALA A O 1
ATOM 697 N N . LYS A 1 143 ? -7.564 -14.433 18.142 1.00 52.18 143 LYS A N 1
ATOM 698 C CA . LYS A 1 143 ? -7.640 -15.673 18.916 1.00 52.98 143 LYS A CA 1
ATOM 699 C C . LYS A 1 143 ? -8.277 -16.861 18.197 1.00 53.07 143 LYS A C 1
ATOM 700 O O . LYS A 1 143 ? -8.032 -18.017 18.571 1.00 52.72 143 LYS A O 1
ATOM 706 N N . GLY A 1 144 ? -9.083 -16.580 17.176 1.00 53.24 144 GLY A N 1
ATOM 707 C CA . GLY A 1 144 ? -9.671 -17.626 16.333 1.00 53.57 144 GLY A CA 1
ATOM 708 C C . GLY A 1 144 ? -11.169 -17.859 16.443 1.00 53.84 144 GLY A C 1
ATOM 709 O O . GLY A 1 144 ? -11.763 -18.476 15.559 1.00 53.39 144 GLY A O 1
ATOM 710 N N . GLN A 1 145 ? -11.774 -17.394 17.534 1.00 53.88 145 GLN A N 1
ATOM 711 C CA . GLN A 1 145 ? -13.210 -17.557 17.776 1.00 54.59 145 GLN A CA 1
ATOM 712 C C . GLN A 1 145 ? -14.031 -17.116 16.556 1.00 53.34 145 GLN A C 1
ATOM 713 O O . GLN A 1 145 ? -13.828 -16.023 16.041 1.00 52.96 145 GLN A O 1
ATOM 719 N N . GLY A 1 146 ? -14.919 -17.992 16.080 1.00 52.51 146 GLY A N 1
ATOM 720 C CA . GLY A 1 146 ? -15.844 -17.668 14.978 1.00 51.68 146 GLY A CA 1
ATOM 721 C C . GLY A 1 146 ? -15.284 -17.707 13.568 1.00 51.20 146 GLY A C 1
ATOM 722 O O . GLY A 1 146 ? -16.016 -17.505 12.604 1.00 50.60 146 GLY A O 1
ATOM 723 N N . ILE A 1 147 ? -13.982 -17.964 13.441 1.00 50.68 147 ILE A N 1
ATOM 724 C CA . ILE A 1 147 ? -13.329 -17.946 12.137 1.00 50.43 147 ILE A CA 1
ATOM 725 C C . ILE A 1 147 ? -13.791 -19.077 11.225 1.00 50.34 147 ILE A C 1
ATOM 726 O O . ILE A 1 147 ? -14.065 -18.847 10.053 1.00 50.32 147 ILE A O 1
ATOM 731 N N . ALA A 1 148 ? -13.863 -20.290 11.765 1.00 50.26 148 ALA A N 1
ATOM 732 C CA . ALA A 1 148 ? -14.284 -21.462 10.997 1.00 50.59 148 ALA A CA 1
ATOM 733 C C . ALA A 1 148 ? -15.701 -21.303 10.446 1.00 50.85 148 ALA A C 1
ATOM 734 O O . ALA A 1 148 ? -15.956 -21.605 9.271 1.00 50.93 148 ALA A O 1
ATOM 736 N N . GLU A 1 149 ? -16.605 -20.824 11.300 1.00 50.64 149 GLU A N 1
ATOM 737 C CA . GLU A 1 149 ? -18.000 -20.569 10.937 1.00 51.48 149 GLU A CA 1
ATOM 738 C C . GLU A 1 149 ? -18.121 -19.515 9.834 1.00 50.22 149 GLU A C 1
ATOM 739 O O . GLU A 1 149 ? -18.890 -19.686 8.884 1.00 49.80 149 GLU A O 1
ATOM 745 N N . LEU A 1 150 ? -17.369 -18.423 9.972 1.00 49.07 150 LEU A N 1
ATOM 746 C CA . LEU A 1 150 ? -17.357 -17.370 8.960 1.00 48.50 150 LEU A CA 1
ATOM 747 C C . LEU A 1 150 ? -16.829 -17.887 7.624 1.00 48.61 150 LEU A C 1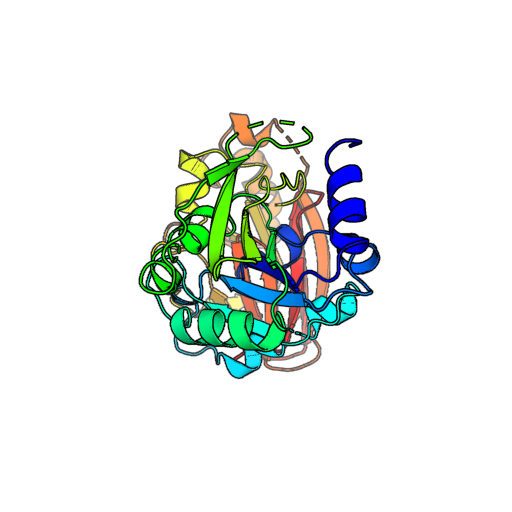
ATOM 748 O O . LEU A 1 150 ? -17.383 -17.551 6.576 1.00 48.30 150 LEU A O 1
ATOM 753 N N . ALA A 1 151 ? -15.746 -18.676 7.653 1.00 48.21 151 ALA A N 1
ATOM 754 C CA . ALA A 1 151 ? -15.203 -19.249 6.427 1.00 47.92 151 ALA A CA 1
ATOM 755 C C . ALA A 1 151 ? -16.276 -20.097 5.744 1.00 48.16 151 ALA A C 1
ATOM 756 O O . ALA A 1 151 ? -16.431 -20.036 4.525 1.00 48.08 151 ALA A O 1
ATOM 758 N N . ASP A 1 152 ? -17.010 -20.875 6.543 1.00 48.22 152 ASP A N 1
ATOM 759 C CA . ASP A 1 152 ? -18.108 -21.701 6.044 1.00 48.29 152 ASP A CA 1
ATOM 760 C C . ASP A 1 152 ? -19.154 -20.807 5.377 1.00 48.21 152 ASP A C 1
ATOM 761 O O . ASP A 1 152 ? -19.647 -21.115 4.288 1.00 48.27 152 ASP A O 1
ATOM 766 N N . ALA A 1 153 ? -19.480 -19.693 6.031 1.00 48.10 153 ALA A N 1
ATOM 767 C CA . ALA A 1 153 ? -20.517 -18.783 5.523 1.00 47.93 153 ALA A CA 1
ATOM 768 C C . ALA A 1 153 ? -20.068 -18.124 4.227 1.00 47.98 153 ALA A C 1
ATOM 769 O O . ALA A 1 153 ? -20.848 -17.943 3.306 1.00 48.37 153 ALA A O 1
ATOM 771 N N . ILE A 1 154 ? -18.793 -17.763 4.148 1.00 47.24 154 ILE A N 1
ATOM 772 C CA . ILE A 1 154 ? -18.273 -17.145 2.940 1.00 47.79 154 ILE A CA 1
ATOM 773 C C . ILE A 1 154 ? -18.405 -18.100 1.759 1.00 46.96 154 ILE A C 1
ATOM 774 O O . ILE A 1 154 ? -18.754 -17.682 0.658 1.00 46.50 154 ILE A O 1
ATOM 779 N N . GLU A 1 155 ? -18.113 -19.375 1.988 1.00 47.23 155 GLU A N 1
ATOM 780 C CA . GLU A 1 155 ? -18.217 -20.372 0.937 1.00 48.63 155 GLU A CA 1
ATOM 781 C C . GLU A 1 155 ? -19.661 -20.565 0.499 1.00 48.41 155 GLU A C 1
ATOM 782 O O . GLU A 1 155 ? -19.959 -20.717 -0.692 1.00 48.88 155 GLU A O 1
ATOM 788 N N . TYR A 1 156 ? -20.547 -20.547 1.477 1.00 47.93 156 TYR A N 1
ATOM 789 C CA . TYR A 1 156 ? -21.969 -20.728 1.189 1.00 48.06 156 TYR A CA 1
ATOM 790 C C . TYR A 1 156 ? -22.536 -19.519 0.442 1.00 47.78 156 TYR A C 1
ATOM 791 O O . TYR A 1 156 ? -23.136 -19.669 -0.626 1.00 48.40 156 TYR A O 1
ATOM 800 N N . TYR A 1 157 ? -22.348 -18.330 0.999 1.00 47.12 157 TYR A N 1
ATOM 801 C CA . TYR A 1 157 ? -22.961 -17.123 0.434 1.00 47.80 157 TYR A CA 1
ATOM 802 C C . TYR A 1 157 ? -22.362 -16.637 -0.880 1.00 47.72 157 TYR A C 1
ATOM 803 O O . TYR A 1 157 ? -23.061 -15.995 -1.672 1.00 46.34 157 TYR A O 1
ATOM 812 N N . ARG A 1 158 ? -21.075 -16.933 -1.124 1.00 46.47 158 ARG A N 1
ATOM 813 C CA . ARG A 1 158 ? -20.444 -16.420 -2.348 1.00 46.26 158 ARG A CA 1
ATOM 814 C C . ARG A 1 158 ? -20.999 -17.037 -3.622 1.00 45.99 158 ARG A C 1
ATOM 815 O O . ARG A 1 158 ? -20.890 -16.440 -4.691 1.00 46.14 158 ARG A O 1
ATOM 823 N N . GLY A 1 159 ? -21.585 -18.228 -3.510 1.00 47.06 159 GLY A N 1
ATOM 824 C CA . GLY A 1 159 ? -22.214 -18.891 -4.651 1.00 47.35 159 GLY A CA 1
ATOM 825 C C . GLY A 1 159 ? -21.262 -19.108 -5.814 1.00 48.17 159 GLY A C 1
ATOM 826 O O . GLY A 1 159 ? -21.632 -18.931 -6.972 1.00 48.02 159 GLY A O 1
ATOM 827 N N . GLY A 1 160 ? -20.016 -19.464 -5.498 1.00 47.52 160 GLY A N 1
ATOM 828 C CA . GLY A 1 160 ? -19.017 -19.715 -6.526 1.00 48.40 160 GLY A CA 1
ATOM 829 C C . GLY A 1 160 ? -18.324 -18.479 -7.083 1.00 48.28 160 GLY A C 1
ATOM 830 O O . GLY A 1 160 ? -17.448 -18.599 -7.935 1.00 49.32 160 GLY A O 1
ATOM 831 N N . LYS A 1 161 ? -18.693 -17.295 -6.605 1.00 47.86 161 LYS A N 1
ATOM 832 C CA . LYS A 1 161 ? -18.107 -16.068 -7.125 1.00 47.64 161 LYS A CA 1
ATOM 833 C C . LYS A 1 161 ? -16.949 -15.585 -6.252 1.00 47.35 161 LYS A C 1
ATOM 834 O O . LYS A 1 161 ? -16.667 -16.155 -5.196 1.00 47.20 161 LYS A O 1
ATOM 840 N N . ASP A 1 162 ? -16.319 -14.498 -6.691 1.00 47.31 162 ASP A N 1
ATOM 841 C CA . ASP A 1 162 ? -15.227 -13.885 -5.937 1.00 47.65 162 ASP A CA 1
ATOM 842 C C . ASP A 1 162 ? -15.762 -13.239 -4.658 1.00 47.47 162 ASP A C 1
ATOM 843 O O . ASP A 1 162 ? -16.985 -13.044 -4.486 1.00 47.44 162 ASP A O 1
ATOM 848 N N . VAL A 1 163 ? -14.841 -12.893 -3.764 1.00 46.86 163 VAL A N 1
ATOM 849 C CA . VAL A 1 163 ? -15.159 -12.247 -2.510 1.00 46.84 163 VAL A CA 1
ATOM 850 C C . VAL A 1 163 ? -14.211 -11.070 -2.337 1.00 48.39 163 VAL A C 1
ATOM 851 O O . VAL A 1 163 ? -13.014 -11.213 -2.608 1.00 47.46 163 VAL A O 1
ATOM 855 N N . TYR A 1 164 ? -14.753 -9.921 -1.927 1.00 48.89 164 TYR A N 1
ATOM 856 C CA . TYR A 1 164 ? -13.937 -8.746 -1.597 1.00 49.89 164 TYR A CA 1
ATOM 857 C C . TYR A 1 164 ? -14.033 -8.453 -0.103 1.00 50.50 164 TYR A C 1
ATOM 858 O O . TYR A 1 164 ? -15.129 -8.388 0.463 1.00 50.91 164 TYR A O 1
ATOM 867 N N . VAL A 1 165 ? -12.888 -8.293 0.548 1.00 49.58 165 VAL A N 1
ATOM 868 C CA . VAL A 1 165 ? -12.872 -7.968 1.977 1.00 49.70 165 VAL A CA 1
ATOM 869 C C . VAL A 1 165 ? -12.522 -6.494 2.131 1.00 50.15 165 VAL A C 1
ATOM 870 O O . VAL A 1 165 ? -11.477 -6.040 1.627 1.00 49.60 165 VAL A O 1
ATOM 874 N N . VAL A 1 166 ? -13.382 -5.756 2.837 1.00 49.82 166 VAL A N 1
ATOM 875 C CA . VAL A 1 166 ? -13.199 -4.316 3.032 1.00 50.11 166 VAL A CA 1
ATOM 876 C C . VAL A 1 166 ? -13.209 -3.921 4.500 1.00 50.39 166 VAL A C 1
ATOM 877 O O . VAL A 1 166 ? -13.860 -4.554 5.320 1.00 50.12 166 VAL A O 1
ATOM 881 N N . GLY A 1 167 ? -12.473 -2.873 4.835 1.00 51.00 167 GLY A N 1
ATOM 882 C CA . GLY A 1 167 ? -12.427 -2.431 6.210 1.00 51.81 167 GLY A CA 1
ATOM 883 C C . GLY A 1 167 ? -11.590 -1.193 6.443 1.00 52.85 167 GLY A C 1
ATOM 884 O O . GLY A 1 167 ? -10.681 -0.876 5.668 1.00 53.06 167 GLY A O 1
ATOM 885 N N A CYS A 1 168 ? -11.922 -0.496 7.526 0.50 52.36 168 CYS A N 1
ATOM 886 N N B CYS A 1 168 ? -11.915 -0.482 7.515 0.50 53.13 168 CYS A N 1
ATOM 887 C CA A CYS A 1 168 ? -11.206 0.681 7.997 0.50 52.62 168 CYS A CA 1
ATOM 888 C CA B CYS A 1 168 ? -11.139 0.670 7.926 0.50 53.86 168 CYS A CA 1
ATOM 889 C C A CYS A 1 168 ? -9.889 0.218 8.615 0.50 52.97 168 CYS A C 1
ATOM 890 C C B CYS A 1 168 ? -9.854 0.192 8.553 0.50 53.65 168 CYS A C 1
ATOM 891 O O A CYS A 1 168 ? -9.804 -0.907 9.097 0.50 53.07 168 CYS A O 1
ATOM 892 O O B CYS A 1 168 ? -9.757 -0.954 8.984 0.50 53.79 168 CYS A O 1
ATOM 897 N N . THR A 1 169 ? -8.867 1.075 8.613 1.00 53.38 169 THR A N 1
ATOM 898 C CA . THR A 1 169 ? -7.587 0.722 9.231 1.00 54.03 169 THR A CA 1
ATOM 899 C C . THR A 1 169 ? -7.778 0.407 10.724 1.00 53.98 169 THR A C 1
ATOM 900 O O . THR A 1 169 ? -8.635 0.994 11.397 1.00 53.93 169 THR A O 1
ATOM 904 N N . ASN A 1 170 ? -7.005 -0.560 11.207 1.00 53.76 170 ASN A N 1
ATOM 905 C CA . ASN A 1 170 ? -7.008 -0.986 12.609 1.00 53.91 170 ASN A CA 1
ATOM 906 C C . ASN A 1 170 ? -8.241 -1.781 13.070 1.00 53.41 170 ASN A C 1
ATOM 907 O O . ASN A 1 170 ? -8.415 -2.008 14.266 1.00 53.50 170 ASN A O 1
ATOM 912 N N . VAL A 1 171 ? -9.083 -2.225 12.137 1.00 52.69 171 VAL A N 1
ATOM 913 C CA . VAL A 1 171 ? -10.216 -3.085 12.521 1.00 51.85 171 VAL A CA 1
ATOM 914 C C . VAL A 1 171 ? -9.763 -4.530 12.686 1.00 51.22 171 VAL A C 1
ATOM 915 O O . VAL A 1 171 ? -10.427 -5.327 13.358 1.00 51.33 171 VAL A O 1
ATOM 919 N N . GLY A 1 172 ? -8.632 -4.859 12.070 1.00 50.69 172 GLY A N 1
ATOM 920 C CA . GLY A 1 172 ? -8.082 -6.211 12.132 1.00 49.83 172 GLY A CA 1
ATOM 921 C C . GLY A 1 172 ? -8.150 -6.923 10.794 1.00 49.05 172 GLY A C 1
ATOM 922 O O . GLY A 1 172 ? -8.158 -8.151 10.744 1.00 48.68 172 GLY A O 1
ATOM 923 N N . LYS A 1 173 ? -8.193 -6.169 9.699 1.00 49.66 173 LYS A N 1
ATOM 924 C CA . LYS A 1 173 ? -8.274 -6.808 8.386 1.00 49.67 173 LYS A CA 1
ATOM 925 C C . LYS A 1 173 ? -7.055 -7.671 8.030 1.00 49.50 173 LYS A C 1
ATOM 926 O O . LYS A 1 173 ? -7.227 -8.762 7.516 1.00 49.57 173 LYS A O 1
ATOM 932 N N . SER A 1 174 ? -5.835 -7.185 8.288 1.00 49.21 174 SER A N 1
ATOM 933 C CA . SER A 1 174 ? -4.632 -8.003 8.040 1.00 49.63 174 SER A CA 1
ATOM 934 C C . SER A 1 174 ? -4.664 -9.308 8.840 1.00 48.99 174 SER A C 1
ATOM 935 O O . SER A 1 174 ? -4.365 -10.385 8.317 1.00 48.79 174 SER A O 1
ATOM 938 N N . THR A 1 175 ? -5.027 -9.210 10.119 1.00 48.71 175 THR A N 1
ATOM 939 C CA . THR A 1 175 ? -5.108 -10.380 10.990 1.00 48.15 175 THR A CA 1
ATOM 940 C C . THR A 1 175 ? -6.156 -11.372 10.462 1.00 47.40 175 THR A C 1
ATOM 941 O O . THR A 1 175 ? -5.945 -12.593 10.483 1.00 46.12 175 THR A O 1
ATOM 945 N N . PHE A 1 176 ? -7.259 -10.829 9.958 1.00 47.62 176 PHE A N 1
ATOM 946 C CA . PHE A 1 176 ? -8.348 -11.641 9.404 1.00 47.30 176 PHE A CA 1
ATOM 947 C C . PHE A 1 176 ? -7.939 -12.276 8.078 1.00 46.10 176 PHE A C 1
ATOM 948 O O . PHE A 1 176 ? -8.216 -13.445 7.837 1.00 45.35 176 PHE A O 1
ATOM 956 N N . ILE A 1 177 ? -7.274 -11.500 7.224 1.00 45.49 177 ILE A N 1
ATOM 957 C CA . ILE A 1 177 ? -6.758 -12.036 5.961 1.00 45.35 177 ILE A CA 1
ATOM 958 C C . ILE A 1 177 ? -5.809 -13.204 6.252 1.00 45.03 177 ILE A C 1
ATOM 959 O O . ILE A 1 177 ? -5.874 -14.241 5.593 1.00 44.23 177 ILE A O 1
ATOM 964 N N . ASN A 1 178 ? -4.949 -13.054 7.255 1.00 44.75 178 ASN A N 1
ATOM 965 C CA . ASN A 1 178 ? -4.069 -14.168 7.635 1.00 44.97 178 ASN A CA 1
ATOM 966 C C . ASN A 1 178 ? -4.844 -15.434 8.026 1.00 45.33 178 ASN A C 1
ATOM 967 O O . ASN A 1 178 ? -4.435 -16.550 7.700 1.00 44.79 178 ASN A O 1
ATOM 972 N N . ARG A 1 179 ? -5.979 -15.239 8.708 1.00 45.32 179 ARG A N 1
ATOM 973 C CA . ARG A 1 179 ? -6.809 -16.357 9.148 1.00 46.01 179 ARG A CA 1
ATOM 974 C C . ARG A 1 179 ? -7.447 -17.015 7.927 1.00 45.57 179 ARG A C 1
ATOM 975 O O . ARG A 1 179 ? -7.530 -18.243 7.856 1.00 45.96 179 ARG A O 1
ATOM 991 N N . ILE A 1 181 ? -6.225 -16.992 4.754 1.00 45.72 181 ILE A N 1
ATOM 992 C CA . ILE A 1 181 ? -5.204 -17.741 4.020 1.00 45.17 181 ILE A CA 1
ATOM 993 C C . ILE A 1 181 ? -5.082 -19.159 4.592 1.00 46.09 181 ILE A C 1
ATOM 994 O O . ILE A 1 181 ? -5.022 -20.145 3.854 1.00 46.55 181 ILE A O 1
ATOM 999 N N . LYS A 1 182 ? -5.067 -19.262 5.917 1.00 47.11 182 LYS A N 1
ATOM 1000 C CA . LYS A 1 182 ? -4.980 -20.563 6.569 1.00 48.04 182 LYS A CA 1
ATOM 1001 C C . LYS A 1 182 ? -6.218 -21.414 6.313 1.00 48.40 182 LYS A C 1
ATOM 1002 O O . LYS A 1 182 ? -6.112 -22.599 5.992 1.00 47.73 182 LYS A O 1
ATOM 1008 N N . GLU A 1 183 ? -7.390 -20.808 6.468 1.00 48.84 183 GLU A N 1
ATOM 1009 C CA . GLU A 1 183 ? -8.638 -21.539 6.278 1.00 49.79 183 GLU A CA 1
ATOM 1010 C C . GLU A 1 183 ? -8.795 -22.150 4.892 1.00 49.87 183 GLU A C 1
ATOM 1011 O O . GLU A 1 183 ? -9.431 -23.204 4.754 1.00 51.17 183 GLU A O 1
ATOM 1017 N N . PHE A 1 184 ? -8.257 -21.480 3.874 1.00 48.53 184 PHE A N 1
ATOM 1018 C CA . PHE A 1 184 ? -8.423 -21.926 2.494 1.00 48.25 184 PHE A CA 1
ATOM 1019 C C . PHE A 1 184 ? -7.172 -22.544 1.855 1.00 49.13 184 PHE A C 1
ATOM 1020 O O . PHE A 1 184 ? -7.206 -22.947 0.688 1.00 49.19 184 PHE A O 1
ATOM 1028 N N . SER A 1 185 ? -6.099 -22.653 2.636 1.00 49.77 185 SER A N 1
ATOM 1029 C CA . SER A 1 185 ? -4.805 -23.143 2.139 1.00 50.84 185 SER A CA 1
ATOM 1030 C C . SER A 1 185 ? -4.825 -24.576 1.619 1.00 51.76 185 SER A C 1
ATOM 1031 O O . SER A 1 185 ? -4.192 -24.876 0.610 1.00 52.59 185 SER A O 1
ATOM 1034 N N . ASP A 1 186 ? -5.552 -25.456 2.297 1.00 52.66 186 ASP A N 1
ATOM 1035 C CA . ASP A 1 186 ? -5.596 -26.867 1.904 1.00 53.74 186 ASP A CA 1
ATOM 1036 C C . ASP A 1 186 ? -6.678 -27.165 0.867 1.00 54.10 186 ASP A C 1
ATOM 1037 O O . ASP A 1 186 ? -6.881 -28.316 0.494 1.00 54.24 186 ASP A O 1
ATOM 1042 N N . GLU A 1 187 ? -7.340 -26.123 0.374 1.00 54.66 187 GLU A N 1
ATOM 1043 C CA . GLU A 1 187 ? -8.524 -26.304 -0.469 1.00 55.17 187 GLU A CA 1
ATOM 1044 C C . GLU A 1 187 ? -8.322 -26.269 -1.983 1.00 55.02 187 GLU A C 1
ATOM 1045 O O . GLU A 1 187 ? -9.181 -26.745 -2.728 1.00 55.32 187 GLU A O 1
ATOM 1051 N N . THR A 1 188 ? -7.203 -25.713 -2.437 1.00 55.01 188 THR A N 1
ATOM 1052 C CA . THR A 1 188 ? -6.978 -25.541 -3.875 1.00 54.95 188 THR A CA 1
ATOM 1053 C C . THR A 1 188 ? -5.515 -25.675 -4.311 1.00 54.61 188 THR A C 1
ATOM 1054 O O . THR A 1 188 ? -4.599 -25.479 -3.512 1.00 54.94 188 THR A O 1
ATOM 1058 N N . GLU A 1 189 ? -5.317 -26.001 -5.587 1.00 53.92 189 GLU A N 1
ATOM 1059 C CA . GLU A 1 189 ? -3.979 -26.138 -6.166 1.00 53.69 189 GLU A CA 1
ATOM 1060 C C . GLU A 1 189 ? -3.393 -24.803 -6.632 1.00 53.09 189 GLU A C 1
ATOM 1061 O O . GLU A 1 189 ? -2.173 -24.641 -6.659 1.00 52.66 189 GLU A O 1
ATOM 1067 N N . ASN A 1 190 ? -4.258 -23.858 -7.002 1.00 52.23 190 ASN A N 1
ATOM 1068 C CA . ASN A 1 190 ? -3.811 -22.511 -7.345 1.00 52.16 190 ASN A CA 1
ATOM 1069 C C . ASN A 1 190 ? -3.177 -21.868 -6.122 1.00 51.08 190 ASN A C 1
ATOM 1070 O O . ASN A 1 190 ? -3.575 -22.146 -4.981 1.00 50.37 190 ASN A O 1
ATOM 1075 N N . VAL A 1 191 ? -2.179 -21.017 -6.356 1.00 50.82 191 VAL A N 1
ATOM 1076 C CA . VAL A 1 191 ? -1.495 -20.341 -5.268 1.00 49.77 191 VAL A CA 1
ATOM 1077 C C . VAL A 1 191 ? -1.883 -18.874 -5.167 1.00 49.98 191 VAL A C 1
ATOM 1078 O O . VAL A 1 191 ? -2.395 -18.270 -6.113 1.00 50.16 191 VAL A O 1
ATOM 1082 N N . ILE A 1 192 ? -1.636 -18.312 -3.998 1.00 48.98 192 ILE A N 1
ATOM 1083 C CA . ILE A 1 192 ? -1.860 -16.898 -3.747 1.00 49.33 192 ILE A CA 1
ATOM 1084 C C . ILE A 1 192 ? -1.077 -16.050 -4.738 1.00 49.59 192 ILE A C 1
ATOM 1085 O O . ILE A 1 192 ? 0.023 -16.428 -5.152 1.00 48.45 192 ILE A O 1
ATOM 1090 N N . THR A 1 193 ? -1.671 -14.936 -5.150 1.00 49.69 193 THR A N 1
ATOM 1091 C CA . THR A 1 193 ? -0.993 -13.980 -6.015 1.00 50.28 193 THR A CA 1
ATOM 1092 C C . THR A 1 193 ? -1.220 -12.581 -5.462 1.00 50.61 193 THR A C 1
ATOM 1093 O O . THR A 1 193 ? -2.134 -12.345 -4.654 1.00 51.40 193 THR A O 1
ATOM 1097 N N . THR A 1 194 ? -0.381 -11.653 -5.889 1.00 51.22 194 THR A N 1
ATOM 1098 C CA . THR A 1 194 ? -0.565 -10.263 -5.531 1.00 51.19 194 THR A CA 1
ATOM 1099 C C . THR A 1 194 ? -0.985 -9.536 -6.792 1.00 51.69 194 THR A C 1
ATOM 1100 O O . THR A 1 194 ? -0.646 -9.948 -7.908 1.00 50.82 194 THR A O 1
ATOM 1104 N N . SER A 1 195 ? -1.751 -8.469 -6.612 1.00 52.10 195 SER A N 1
ATOM 1105 C CA . SER A 1 195 ? -2.196 -7.648 -7.720 1.00 53.33 195 SER A CA 1
ATOM 1106 C C . SER A 1 195 ? -2.237 -6.199 -7.262 1.00 53.44 195 SER A C 1
ATOM 1107 O O . SER A 1 195 ? -2.399 -5.915 -6.074 1.00 53.23 195 SER A O 1
ATOM 1110 N N . HIS A 1 196 ? -2.055 -5.288 -8.206 1.00 54.19 196 HIS A N 1
ATOM 1111 C CA . HIS A 1 196 ? -2.045 -3.874 -7.893 1.00 54.75 196 HIS A CA 1
ATOM 1112 C C . HIS A 1 196 ? -3.444 -3.279 -7.883 1.00 55.09 196 HIS A C 1
ATOM 1113 O O . HIS A 1 196 ? -4.372 -3.815 -8.493 1.00 55.16 196 HIS A O 1
ATOM 1120 N N . PHE A 1 197 ? -3.574 -2.193 -7.131 1.00 55.31 197 PHE A N 1
ATOM 1121 C CA . PHE A 1 197 ? -4.753 -1.358 -7.117 1.00 55.69 197 PHE A CA 1
ATOM 1122 C C . PHE A 1 197 ? -4.514 -0.411 -8.297 1.00 55.64 197 PHE A C 1
ATOM 1123 O O . PHE A 1 197 ? -3.427 0.163 -8.396 1.00 55.67 197 PHE A O 1
ATOM 1131 N N . PRO A 1 198 ? -5.518 -0.236 -9.185 1.00 55.78 198 PRO A N 1
ATOM 1132 C CA . PRO A 1 198 ? -5.384 0.523 -10.436 1.00 55.82 198 PRO A CA 1
ATOM 1133 C C . PRO A 1 198 ? -4.280 1.582 -10.421 1.00 55.95 198 PRO A C 1
ATOM 1134 O O . PRO A 1 198 ? -4.390 2.589 -9.718 1.00 56.15 198 PRO A O 1
ATOM 1138 N N . ASP A 1 203 ? 1.207 -4.017 -3.136 1.00 56.62 203 ASP A N 1
ATOM 1139 C CA . ASP A 1 203 ? 0.745 -5.339 -3.554 1.00 56.34 203 ASP A CA 1
ATOM 1140 C C . ASP A 1 203 ? -0.313 -5.868 -2.591 1.00 56.54 203 ASP A C 1
ATOM 1141 O O . ASP A 1 203 ? -0.065 -5.970 -1.386 1.00 56.79 203 ASP A O 1
ATOM 1146 N N . LEU A 1 204 ? -1.490 -6.184 -3.133 1.00 55.61 204 LEU A N 1
ATOM 1147 C CA . LEU A 1 204 ? -2.614 -6.707 -2.353 1.00 54.96 204 LEU A CA 1
ATOM 1148 C C . LEU A 1 204 ? -2.793 -8.174 -2.677 1.00 54.50 204 LEU A C 1
ATOM 1149 O O . LEU A 1 204 ? -2.595 -8.579 -3.821 1.00 54.44 204 LEU A O 1
ATOM 1154 N N . ILE A 1 205 ? -3.192 -8.952 -1.675 1.00 53.83 205 ILE A N 1
ATOM 1155 C CA . ILE A 1 205 ? -3.377 -10.395 -1.803 1.00 53.34 205 ILE A CA 1
ATOM 1156 C C . ILE A 1 205 ? -4.682 -10.899 -2.485 1.00 52.54 205 ILE A C 1
ATOM 1157 O O . ILE A 1 205 ? -5.793 -10.389 -2.247 1.00 51.41 205 ILE A O 1
ATOM 1162 N N . ASP A 1 206 ? -4.509 -11.898 -3.349 1.00 51.24 206 ASP A N 1
ATOM 1163 C CA . ASP A 1 206 ? -5.609 -12.623 -3.997 1.00 51.62 206 ASP A CA 1
ATOM 1164 C C . ASP A 1 206 ? -5.463 -14.043 -3.483 1.00 50.94 206 ASP A C 1
ATOM 1165 O O . ASP A 1 206 ? -4.432 -14.696 -3.733 1.00 50.04 206 ASP A O 1
ATOM 1170 N N . ILE A 1 207 ? -6.470 -14.516 -2.762 1.00 49.64 207 ILE A N 1
ATOM 1171 C CA . ILE A 1 207 ? -6.444 -15.827 -2.134 1.00 49.53 207 ILE A CA 1
ATOM 1172 C C . ILE A 1 207 ? -7.386 -16.752 -2.875 1.00 49.01 207 ILE A C 1
ATOM 1173 O O . ILE A 1 207 ? -8.597 -16.518 -2.857 1.00 48.45 207 ILE A O 1
ATOM 1178 N N . PRO A 1 208 ? -6.850 -17.800 -3.527 1.00 48.96 208 PRO A N 1
ATOM 1179 C CA . PRO A 1 208 ? -7.723 -18.712 -4.274 1.00 48.42 208 PRO A CA 1
ATOM 1180 C C . PRO A 1 208 ? -8.694 -19.449 -3.362 1.00 49.02 208 PRO A C 1
ATOM 1181 O O . PRO A 1 208 ? -8.305 -19.963 -2.299 1.00 48.62 208 PRO A O 1
ATOM 1185 N N . LEU A 1 209 ? -9.962 -19.459 -3.769 1.00 48.57 209 LEU A N 1
ATOM 1186 C CA . LEU A 1 209 ? -10.998 -20.193 -3.049 1.00 49.31 209 LEU A CA 1
ATOM 1187 C C . LEU A 1 209 ? -11.244 -21.520 -3.743 1.00 48.93 209 LEU A C 1
ATOM 1188 O O . LEU A 1 209 ? -11.518 -22.548 -3.103 1.00 49.79 209 LEU A O 1
ATOM 1193 N N . ASP A 1 210 ? -11.165 -21.480 -5.066 1.00 49.60 210 ASP A N 1
ATOM 1194 C CA . ASP A 1 210 ? -11.099 -22.664 -5.911 1.00 50.23 210 ASP A CA 1
ATOM 1195 C C . ASP A 1 210 ? -10.242 -22.266 -7.116 1.00 50.89 210 ASP A C 1
ATOM 1196 O O . ASP A 1 210 ? -9.566 -21.231 -7.076 1.00 51.64 210 ASP A O 1
ATOM 1201 N N . GLU A 1 211 ? -10.250 -23.054 -8.182 1.00 51.78 211 GLU A N 1
ATOM 1202 C CA . GLU A 1 211 ? -9.397 -22.749 -9.342 1.00 52.58 211 GLU A CA 1
ATOM 1203 C C . GLU A 1 211 ? -9.956 -21.637 -10.240 1.00 52.87 211 GLU A C 1
ATOM 1204 O O . GLU A 1 211 ? -9.304 -21.221 -11.206 1.00 52.83 211 GLU A O 1
ATOM 1210 N N . GLU A 1 212 ? -11.151 -21.147 -9.907 1.00 52.51 212 GLU A N 1
ATOM 1211 C CA . GLU A 1 212 ? -11.860 -20.198 -10.762 1.00 52.72 212 GLU A CA 1
ATOM 1212 C C . GLU A 1 212 ? -12.268 -18.913 -10.049 1.00 52.40 212 GLU A C 1
ATOM 1213 O O . GLU A 1 212 ? -12.751 -17.976 -10.682 1.00 52.25 212 GLU A O 1
ATOM 1219 N N . SER A 1 213 ? -12.063 -18.865 -8.735 1.00 51.93 213 SER A N 1
ATOM 1220 C CA . SER A 1 213 ? -12.472 -17.710 -7.949 1.00 51.94 213 SER A CA 1
ATOM 1221 C C . SER A 1 213 ? -11.557 -17.433 -6.768 1.00 51.63 213 SER A C 1
ATOM 1222 O O . SER A 1 213 ? -10.847 -18.329 -6.276 1.00 51.85 213 SER A O 1
ATOM 1225 N N . SER A 1 214 ? -11.561 -16.183 -6.326 1.00 51.40 214 SER A N 1
ATOM 1226 C CA . SER A 1 214 ? -10.665 -15.764 -5.256 1.00 51.06 214 SER A CA 1
ATOM 1227 C C . SER A 1 214 ? -11.302 -14.830 -4.263 1.00 51.04 214 SER A C 1
ATOM 1228 O O . SER A 1 214 ? -12.339 -14.197 -4.532 1.00 50.56 214 SER A O 1
ATOM 1231 N N . LEU A 1 215 ? -10.633 -14.724 -3.119 1.00 51.25 215 LEU A N 1
ATOM 1232 C CA . LEU A 1 215 ? -10.942 -13.732 -2.102 1.00 50.96 215 LEU A CA 1
ATOM 1233 C C . LEU A 1 215 ? -9.877 -12.652 -2.236 1.00 51.51 215 LEU A C 1
ATOM 1234 O O . LEU A 1 215 ? -8.662 -12.956 -2.220 1.00 50.36 215 LEU A O 1
ATOM 1239 N N . TYR A 1 216 ? -10.330 -11.409 -2.380 1.00 51.35 216 TYR A N 1
ATOM 1240 C CA . TYR A 1 216 ? -9.433 -10.269 -2.571 1.00 52.11 216 TYR A CA 1
ATOM 1241 C C . TYR A 1 216 ? -9.364 -9.370 -1.365 1.00 52.63 216 TYR A C 1
ATOM 1242 O O . TYR A 1 216 ? -10.387 -8.888 -0.881 1.00 51.77 216 TYR A O 1
ATOM 1251 N N . ASP A 1 217 ? -8.140 -9.099 -0.902 1.00 52.57 217 ASP A N 1
ATOM 1252 C CA . ASP A 1 217 ? -7.947 -8.081 0.105 1.00 53.43 217 ASP A CA 1
ATOM 1253 C C . ASP A 1 217 ? -8.016 -6.748 -0.649 1.00 54.03 217 ASP A C 1
ATOM 1254 O O . ASP A 1 217 ? -7.713 -6.693 -1.840 1.00 56.10 217 ASP A O 1
ATOM 1259 N N . THR A 1 218 ? -8.471 -5.693 0.011 1.00 53.76 218 THR A N 1
ATOM 1260 C CA . THR A 1 218 ? -8.481 -4.368 -0.590 1.00 53.70 218 THR A CA 1
ATOM 1261 C C . THR A 1 218 ? -7.749 -3.413 0.354 1.00 53.12 218 THR A C 1
ATOM 1262 O O . THR A 1 218 ? -7.608 -3.702 1.549 1.00 52.98 218 THR A O 1
ATOM 1266 N N . PRO A 1 219 ? -7.283 -2.273 -0.168 1.00 53.08 219 PRO A N 1
ATOM 1267 C CA . PRO A 1 219 ? -6.583 -1.334 0.704 1.00 53.06 219 PRO A CA 1
ATOM 1268 C C . PRO A 1 219 ? -7.449 -0.854 1.877 1.00 53.33 219 PRO A C 1
ATOM 1269 O O . PRO A 1 219 ? -8.614 -0.487 1.684 1.00 53.40 219 PRO A O 1
ATOM 1273 N N . GLY A 1 220 ? -6.880 -0.870 3.080 1.00 52.95 220 GLY A N 1
ATOM 1274 C CA . GLY A 1 220 ? -7.573 -0.362 4.260 1.00 52.17 220 GLY A CA 1
ATOM 1275 C C . GLY A 1 220 ? -7.901 1.116 4.111 1.00 52.05 220 GLY A C 1
ATOM 1276 O O . GLY A 1 220 ? -7.098 1.903 3.589 1.00 51.89 220 GLY A O 1
ATOM 1277 N N . ILE A 1 221 ? -9.085 1.494 4.572 1.00 51.61 221 ILE A N 1
ATOM 1278 C CA . ILE A 1 221 ? -9.563 2.862 4.439 1.00 51.87 221 ILE A CA 1
ATOM 1279 C C . ILE A 1 221 ? -9.242 3.703 5.673 1.00 51.51 221 ILE A C 1
ATOM 1280 O O . ILE A 1 221 ? -9.426 3.253 6.799 1.00 51.02 221 ILE A O 1
ATOM 1285 N N . ILE A 1 222 ? -8.753 4.925 5.457 1.00 51.60 222 ILE A N 1
ATOM 1286 C CA . ILE A 1 222 ? -8.513 5.844 6.568 1.00 52.24 222 ILE A CA 1
ATOM 1287 C C . ILE A 1 222 ? -9.794 6.620 6.864 1.00 52.62 222 ILE A C 1
ATOM 1288 O O . ILE A 1 222 ? -10.310 7.334 5.992 1.00 52.14 222 ILE A O 1
ATOM 1293 N N . ASN A 1 223 ? -10.315 6.457 8.079 1.00 52.95 223 ASN A N 1
ATOM 1294 C CA . ASN A 1 223 ? -11.436 7.260 8.553 1.00 53.73 223 ASN A CA 1
ATOM 1295 C C . ASN A 1 223 ? -10.846 8.391 9.373 1.00 54.20 223 ASN A C 1
ATOM 1296 O O . ASN A 1 223 ? -10.339 8.176 10.471 1.00 54.07 223 ASN A O 1
ATOM 1301 N N . HIS A 1 224 ? -10.896 9.593 8.810 1.00 55.10 224 HIS A N 1
ATOM 1302 C CA . HIS A 1 224 ? -10.281 10.773 9.413 1.00 56.25 224 HIS A CA 1
ATOM 1303 C C . HIS A 1 224 ? -10.987 11.261 10.675 1.00 56.64 224 HIS A C 1
ATOM 1304 O O . HIS A 1 224 ? -10.481 12.154 11.366 1.00 56.79 224 HIS A O 1
ATOM 1311 N N . HIS A 1 225 ? -12.137 10.667 10.991 1.00 56.87 225 HIS A N 1
ATOM 1312 C CA . HIS A 1 225 ? -12.940 11.141 12.119 1.00 57.51 225 HIS A CA 1
ATOM 1313 C C . HIS A 1 225 ? -13.011 10.224 13.342 1.00 57.59 225 HIS A C 1
ATOM 1314 O O . HIS A 1 225 ? -13.482 10.643 14.401 1.00 58.02 225 HIS A O 1
ATOM 1321 N N . GLN A 1 226 ? -12.540 8.987 13.204 1.00 57.80 226 GLN A N 1
ATOM 1322 C CA . GLN A 1 226 ? -12.533 8.046 14.327 1.00 58.03 226 GLN A CA 1
ATOM 1323 C C . GLN A 1 226 ? -11.472 8.431 15.357 1.00 58.01 226 GLN A C 1
ATOM 1324 O O . GLN A 1 226 ? -10.493 9.104 15.027 1.00 57.96 226 GLN A O 1
ATOM 1338 N N . ALA A 1 228 ? -9.059 6.805 16.908 1.00 58.43 228 ALA A N 1
ATOM 1339 C CA . ALA A 1 228 ? -7.703 6.314 16.636 1.00 58.63 228 ALA A CA 1
ATOM 1340 C C . ALA A 1 228 ? -6.910 7.157 15.633 1.00 58.89 228 ALA A C 1
ATOM 1341 O O . ALA A 1 228 ? -5.679 7.077 15.585 1.00 59.05 228 ALA A O 1
ATOM 1343 N N . HIS A 1 229 ? -7.613 7.958 14.835 1.00 59.00 229 HIS A N 1
ATOM 1344 C CA . HIS A 1 229 ? -6.965 8.825 13.853 1.00 59.02 229 HIS A CA 1
ATOM 1345 C C . HIS A 1 229 ? -6.258 10.012 14.517 1.00 59.16 229 HIS A C 1
ATOM 1346 O O . HIS A 1 229 ? -5.358 10.610 13.926 1.00 59.11 229 HIS A O 1
ATOM 1353 N N . TYR A 1 230 ? -6.654 10.329 15.750 1.00 59.27 230 TYR A N 1
ATOM 1354 C CA . TYR A 1 230 ? -6.090 11.465 16.485 1.00 59.46 230 TYR A CA 1
ATOM 1355 C C . TYR A 1 230 ? -4.999 11.096 17.497 1.00 59.40 230 TYR A C 1
ATOM 1356 O O . TYR A 1 230 ? -4.427 11.979 18.147 1.00 59.46 230 TYR A O 1
ATOM 1365 N N . VAL A 1 231 ? -4.711 9.803 17.630 1.00 59.31 231 VAL A N 1
ATOM 1366 C CA . VAL A 1 231 ? -3.687 9.338 18.572 1.00 59.33 231 VAL A CA 1
ATOM 1367 C C . VAL A 1 231 ? -2.550 8.566 17.895 1.00 59.40 231 VAL A C 1
ATOM 1368 O O . VAL A 1 231 ? -2.741 7.956 16.842 1.00 59.32 231 VAL A O 1
ATOM 1372 N N . GLY A 1 232 ? -1.372 8.606 18.514 1.00 59.49 232 GLY A N 1
ATOM 1373 C CA . GLY A 1 232 ? -0.186 7.920 18.000 1.00 59.57 232 GLY A CA 1
ATOM 1374 C C . GLY A 1 232 ? -0.078 6.485 18.479 1.00 59.63 232 GLY A C 1
ATOM 1375 O O . GLY A 1 232 ? -0.973 5.983 19.159 1.00 59.64 232 GLY A O 1
ATOM 1376 N N . LYS A 1 233 ? 1.033 5.836 18.131 1.00 59.61 233 LYS A N 1
ATOM 1377 C CA . LYS A 1 233 ? 1.279 4.427 18.465 1.00 59.53 233 LYS A CA 1
ATOM 1378 C C . LYS A 1 233 ? 1.337 4.159 19.966 1.00 59.46 233 LYS A C 1
ATOM 1379 O O . LYS A 1 233 ? 0.659 3.257 20.465 1.00 59.43 233 LYS A O 1
ATOM 1385 N N . GLN A 1 234 ? 2.140 4.945 20.678 1.00 59.27 234 GLN A N 1
ATOM 1386 C CA . GLN A 1 234 ? 2.257 4.819 22.127 1.00 59.25 234 GLN A CA 1
ATOM 1387 C C . GLN A 1 234 ? 0.933 5.172 22.797 1.00 59.05 234 GLN A C 1
ATOM 1388 O O . GLN A 1 234 ? 0.516 4.516 23.752 1.00 59.07 234 GLN A O 1
ATOM 1394 N N . SER A 1 235 ? 0.271 6.198 22.269 1.00 58.87 235 SER A N 1
ATOM 1395 C CA . SER A 1 235 ? -1.002 6.664 22.803 1.00 58.72 235 SER A CA 1
ATOM 1396 C C . SER A 1 235 ? -2.128 5.645 22.594 1.00 58.56 235 SER A C 1
ATOM 1397 O O . SER A 1 235 ? -2.858 5.334 23.533 1.00 58.56 235 SER A O 1
ATOM 1400 N N . LEU A 1 236 ? -2.243 5.109 21.378 1.00 58.32 236 LEU A N 1
ATOM 1401 C CA . LEU A 1 236 ? -3.286 4.129 21.038 1.00 58.22 236 LEU A CA 1
ATOM 1402 C C . LEU A 1 236 ? -3.225 2.858 21.891 1.00 58.16 236 LEU A C 1
ATOM 1403 O O . LEU A 1 236 ? -4.260 2.255 22.181 1.00 58.20 236 LEU A O 1
ATOM 1408 N N . LYS A 1 237 ? -2.018 2.465 22.295 1.00 58.11 237 LYS A N 1
ATOM 1409 C CA . LYS A 1 237 ? -1.809 1.269 23.117 1.00 58.05 237 LYS A CA 1
ATOM 1410 C C . LYS A 1 237 ? -2.529 1.328 24.470 1.00 58.03 237 LYS A C 1
ATOM 1411 O O . LYS A 1 237 ? -2.965 0.299 24.988 1.00 58.18 237 LYS A O 1
ATOM 1413 N N . LEU A 1 238 ? -2.650 2.530 25.030 1.00 57.92 238 LEU A N 1
ATOM 1414 C CA . LEU A 1 238 ? -3.323 2.728 26.317 1.00 57.89 238 LEU A CA 1
ATOM 1415 C C . LEU A 1 238 ? -4.848 2.647 26.214 1.00 57.85 238 LEU A C 1
ATOM 1416 O O . LEU A 1 238 ? -5.505 2.108 27.106 1.00 57.88 238 LEU A O 1
ATOM 1421 N N . ILE A 1 239 ? -5.399 3.178 25.126 1.00 57.75 239 ILE A N 1
ATOM 1422 C CA . ILE A 1 239 ? -6.850 3.206 24.903 1.00 57.81 239 ILE A CA 1
ATOM 1423 C C . ILE A 1 239 ? -7.444 1.838 24.534 1.00 57.59 239 ILE A C 1
ATOM 1424 O O . ILE A 1 239 ? -8.615 1.573 24.811 1.00 57.50 239 ILE A O 1
ATOM 1429 N N . THR A 1 240 ? -6.639 0.976 23.918 1.00 57.57 240 THR A N 1
ATOM 1430 C CA . THR A 1 240 ? -7.122 -0.339 23.487 1.00 57.53 240 THR A CA 1
ATOM 1431 C C . THR A 1 240 ? -6.906 -1.418 24.550 1.00 57.31 240 THR A C 1
ATOM 1432 O O . THR A 1 240 ? -5.798 -1.557 25.075 1.00 57.27 240 THR A O 1
ATOM 1436 N N . PRO A 1 241 ? -7.971 -2.180 24.874 1.00 57.20 241 PRO A N 1
ATOM 1437 C CA . PRO A 1 241 ? -7.874 -3.262 25.855 1.00 57.15 241 PRO A CA 1
ATOM 1438 C C . PRO A 1 241 ? -7.017 -4.398 25.318 1.00 57.23 241 PRO A C 1
ATOM 1439 O O . PRO A 1 241 ? -7.127 -4.747 24.141 1.00 57.24 241 PRO A O 1
ATOM 1443 N N . THR A 1 242 ? -6.161 -4.950 26.173 1.00 57.28 242 THR A N 1
ATOM 1444 C CA . THR A 1 242 ? -5.286 -6.057 25.791 1.00 57.36 242 THR A CA 1
ATOM 1445 C C . THR A 1 242 ? -5.966 -7.396 26.058 1.00 57.39 242 THR A C 1
ATOM 1446 O O . THR A 1 242 ? -5.631 -8.411 25.442 1.00 57.57 242 THR A O 1
ATOM 1450 N N . LYS A 1 243 ? -6.920 -7.385 26.986 1.00 57.32 243 LYS A N 1
ATOM 1451 C CA . LYS A 1 243 ? -7.659 -8.582 27.372 1.00 57.17 243 LYS A CA 1
ATOM 1452 C C . LYS A 1 243 ? -9.139 -8.265 27.573 1.00 57.02 243 LYS A C 1
ATOM 1453 O O . LYS A 1 243 ? -9.557 -7.112 27.437 1.00 56.81 243 LYS A O 1
ATOM 1455 N N . GLU A 1 244 ? -9.919 -9.297 27.893 1.00 56.89 244 GLU A N 1
ATOM 1456 C CA . GLU A 1 244 ? -11.349 -9.161 28.161 1.00 56.93 244 GLU A CA 1
ATOM 1457 C C . GLU A 1 244 ? -11.606 -7.998 29.117 1.00 57.06 244 GLU A C 1
ATOM 1458 O O . GLU A 1 244 ? -10.988 -7.907 30.182 1.00 56.78 244 GLU A O 1
ATOM 1464 N N . ILE A 1 245 ? -12.510 -7.108 28.716 1.00 57.30 245 ILE A N 1
ATOM 1465 C CA . ILE A 1 245 ? -12.843 -5.925 29.504 1.00 57.75 245 ILE A CA 1
ATOM 1466 C C . ILE A 1 245 ? -13.599 -6.307 30.777 1.00 58.08 245 ILE A C 1
ATOM 1467 O O . ILE A 1 245 ? -14.621 -6.997 30.724 1.00 57.96 245 ILE A O 1
ATOM 1472 N N . LYS A 1 246 ? -13.071 -5.867 31.916 1.00 58.72 246 LYS A N 1
ATOM 1473 C CA . LYS A 1 246 ? -13.689 -6.127 33.210 1.00 59.27 246 LYS A CA 1
ATOM 1474 C C . LYS A 1 246 ? -14.577 -4.943 33.596 1.00 59.75 246 LYS A C 1
ATOM 1475 O O . LYS A 1 246 ? -14.087 -3.818 33.736 1.00 59.62 246 LYS A O 1
ATOM 1481 N N . PRO A 1 247 ? -15.890 -5.194 33.751 1.00 60.33 247 PRO A N 1
ATOM 1482 C CA . PRO A 1 247 ? -16.862 -4.160 34.100 1.00 60.93 247 PRO A CA 1
ATOM 1483 C C . PRO A 1 247 ? -16.624 -3.602 35.501 1.00 61.60 247 PRO A C 1
ATOM 1484 O O . PRO A 1 247 ? -16.725 -4.340 36.482 1.00 61.58 247 PRO A O 1
ATOM 1496 N N . VAL A 1 249 ? -17.778 -1.142 38.506 1.00 62.98 249 VAL A N 1
ATOM 1497 C CA . VAL A 1 249 ? -19.006 -0.541 39.026 1.00 62.80 249 VAL A CA 1
ATOM 1498 C C . VAL A 1 249 ? -18.748 0.737 39.835 1.00 62.68 249 VAL A C 1
ATOM 1499 O O . VAL A 1 249 ? -18.056 0.715 40.853 1.00 62.54 249 VAL A O 1
ATOM 1503 N N . PHE A 1 250 ? -19.305 1.844 39.348 1.00 62.56 250 PHE A N 1
ATOM 1504 C CA . PHE A 1 250 ? -19.237 3.143 40.013 1.00 62.33 250 PHE A CA 1
ATOM 1505 C C . PHE A 1 250 ? -20.559 3.440 40.705 1.00 62.10 250 PHE A C 1
ATOM 1506 O O . PHE A 1 250 ? -21.610 2.954 40.286 1.00 62.00 250 PHE A O 1
ATOM 1514 N N . GLN A 1 251 ? -20.491 4.229 41.775 1.00 61.84 251 GLN A N 1
ATOM 1515 C CA . GLN A 1 251 ? -21.672 4.777 42.436 1.00 61.56 251 GLN A CA 1
ATOM 1516 C C . GLN A 1 251 ? -21.483 6.285 42.520 1.00 61.30 251 GLN A C 1
ATOM 1517 O O . GLN A 1 251 ? -20.689 6.775 43.328 1.00 61.39 251 GLN A O 1
ATOM 1523 N N . LEU A 1 252 ? -22.205 7.016 41.676 1.00 60.91 252 LEU A N 1
ATOM 1524 C CA . LEU A 1 252 ? -22.065 8.466 41.615 1.00 60.44 252 LEU A CA 1
ATOM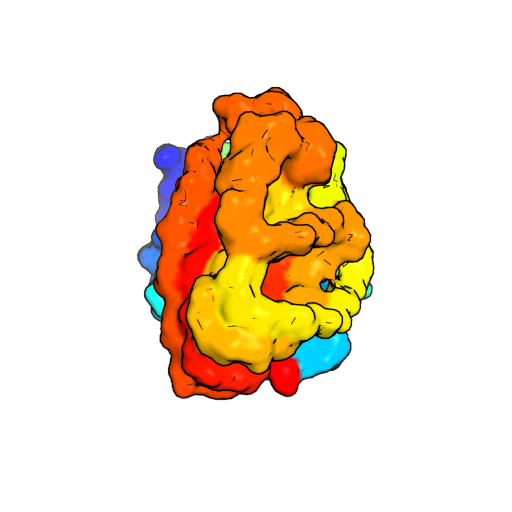 1525 C C . LEU A 1 252 ? -23.286 9.242 42.095 1.00 60.01 252 LEU A C 1
ATOM 1526 O O . LEU A 1 252 ? -24.418 8.755 42.040 1.00 59.93 252 LEU A O 1
ATOM 1527 N N . ASN A 1 253 ? -23.030 10.453 42.580 1.00 59.68 253 ASN A N 1
ATOM 1528 C CA . ASN A 1 253 ? -24.082 11.378 42.977 1.00 59.28 253 ASN A CA 1
ATOM 1529 C C . ASN A 1 253 ? -24.353 12.356 41.842 1.00 58.97 253 ASN A C 1
ATOM 1530 O O . ASN A 1 253 ? -23.594 12.419 40.876 1.00 58.92 253 ASN A O 1
ATOM 1535 N N . GLU A 1 254 ? -25.442 13.109 41.965 1.00 58.58 254 GLU A N 1
ATOM 1536 C CA . GLU A 1 254 ? -25.807 14.137 40.998 1.00 58.19 254 GLU A CA 1
ATOM 1537 C C . GLU A 1 254 ? -24.687 15.180 40.909 1.00 57.85 254 GLU A C 1
ATOM 1538 O O . GLU A 1 254 ? -24.066 15.511 41.922 1.00 57.88 254 GLU A O 1
ATOM 1544 N N . GLU A 1 255 ? -24.431 15.676 39.696 1.00 57.37 255 GLU A N 1
ATOM 1545 C CA . GLU A 1 255 ? -23.412 16.710 39.435 1.00 56.91 255 GLU A CA 1
ATOM 1546 C C . GLU A 1 255 ? -21.971 16.176 39.545 1.00 56.52 255 GLU A C 1
ATOM 1547 O O . GLU A 1 255 ? -21.085 16.864 40.059 1.00 56.35 255 GLU A O 1
ATOM 1553 N N . GLN A 1 256 ? -21.743 14.956 39.062 1.00 56.04 256 GLN A N 1
ATOM 1554 C CA . GLN A 1 256 ? -20.409 14.341 39.085 1.00 55.66 256 GLN A CA 1
ATOM 1555 C C . GLN A 1 256 ? -19.877 14.122 37.667 1.00 55.47 256 GLN A C 1
ATOM 1556 O O . GLN A 1 256 ? -20.654 13.951 36.726 1.00 55.44 256 GLN A O 1
ATOM 1562 N N . THR A 1 257 ? -18.552 14.123 37.525 1.00 55.16 257 THR A N 1
ATOM 1563 C CA . THR A 1 257 ? -17.899 13.980 36.219 1.00 54.89 257 THR A CA 1
ATOM 1564 C C . THR A 1 257 ? -16.847 12.867 36.176 1.00 54.67 257 THR A C 1
ATOM 1565 O O . THR A 1 257 ? -16.061 12.700 37.113 1.00 54.66 257 THR A O 1
ATOM 1569 N N . LEU A 1 258 ? -16.853 12.115 35.078 1.00 54.37 258 LEU A N 1
ATOM 1570 C CA . LEU A 1 258 ? -15.857 11.082 34.814 1.00 54.17 258 LEU A CA 1
ATOM 1571 C C . LEU A 1 258 ? -15.100 11.409 33.528 1.00 53.98 258 LEU A C 1
ATOM 1572 O O . LEU A 1 258 ? -15.708 11.569 32.468 1.00 53.95 258 LEU A O 1
ATOM 1577 N N . PHE A 1 259 ? -13.780 11.528 33.630 1.00 53.84 259 PHE A N 1
ATOM 1578 C CA . PHE A 1 259 ? -12.925 11.730 32.465 1.00 53.72 259 PHE A CA 1
ATOM 1579 C C . PHE A 1 259 ? -12.290 10.402 32.076 1.00 53.83 259 PHE A C 1
ATOM 1580 O O . PHE A 1 259 ? -11.553 9.808 32.864 1.00 53.91 259 PHE A O 1
ATOM 1588 N N . PHE A 1 260 ? -12.581 9.931 30.868 1.00 53.91 260 PHE A N 1
ATOM 1589 C CA . PHE A 1 260 ? -11.962 8.706 30.373 1.00 54.12 260 PHE A CA 1
ATOM 1590 C C . PHE A 1 260 ? -10.687 9.150 29.679 1.00 54.05 260 PHE A C 1
ATOM 1591 O O . PHE A 1 260 ? -10.646 9.314 28.457 1.00 54.13 260 PHE A O 1
ATOM 1599 N N . SER A 1 261 ? -9.651 9.344 30.498 1.00 54.06 261 SER A N 1
ATOM 1600 C CA . SER A 1 261 ? -8.407 10.021 30.116 1.00 54.11 261 SER A CA 1
ATOM 1601 C C . SER A 1 261 ? -8.773 11.437 29.642 1.00 54.03 261 SER A C 1
ATOM 1602 O O . SER A 1 261 ? -9.820 11.963 30.031 1.00 54.15 261 SER A O 1
ATOM 1605 N N . GLY A 1 262 ? -7.928 12.058 28.828 1.00 53.98 262 GLY A N 1
ATOM 1606 C CA . GLY A 1 262 ? -8.229 13.393 28.307 1.00 53.72 262 GLY A CA 1
ATOM 1607 C C . GLY A 1 262 ? -8.932 13.378 26.962 1.00 53.70 262 GLY A C 1
ATOM 1608 O O . GLY A 1 262 ? -8.987 14.403 26.277 1.00 53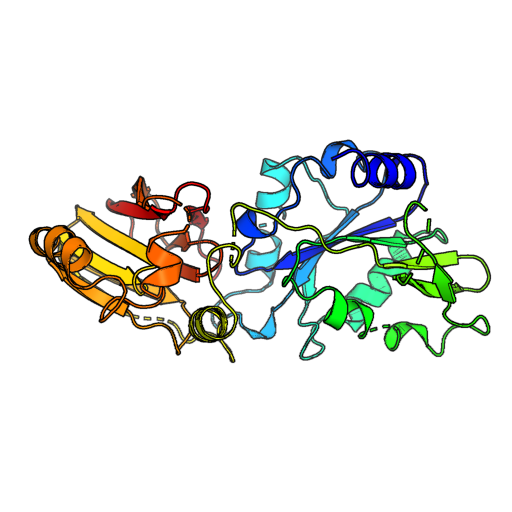.74 262 GLY A O 1
ATOM 1609 N N . LEU A 1 263 ? -9.478 12.222 26.584 1.00 53.35 263 LEU A N 1
ATOM 1610 C CA . LEU A 1 263 ? -10.122 12.056 25.277 1.00 53.10 263 LEU A CA 1
ATOM 1611 C C . LEU A 1 263 ? -11.641 12.205 25.293 1.00 52.86 263 LEU A C 1
ATOM 1612 O O . LEU A 1 263 ? -12.234 12.543 24.273 1.00 52.65 263 LEU A O 1
ATOM 1617 N N . ALA A 1 264 ? -12.270 11.928 26.433 1.00 52.53 264 ALA A N 1
ATOM 1618 C CA . ALA A 1 264 ? -13.729 12.030 26.548 1.00 52.46 264 ALA A CA 1
ATOM 1619 C C . ALA A 1 264 ? -14.181 12.344 27.969 1.00 52.37 264 ALA A C 1
ATOM 1620 O O . ALA A 1 264 ? -13.470 12.055 28.930 1.00 52.38 264 ALA A O 1
ATOM 1622 N N . ARG A 1 265 ? -15.367 12.940 28.083 1.00 52.39 265 ARG A N 1
ATOM 1623 C CA . ARG A 1 265 ? -15.940 13.319 29.375 1.00 52.33 265 ARG A CA 1
ATOM 1624 C C . ARG A 1 265 ? -17.381 12.815 29.515 1.00 52.15 265 ARG A C 1
ATOM 1625 O O . ARG A 1 265 ? -18.150 12.820 28.550 1.00 52.18 265 ARG A O 1
ATOM 1633 N N . PHE A 1 266 ? -17.730 12.396 30.728 1.00 51.95 266 PHE A N 1
ATOM 1634 C CA . PHE A 1 266 ? -19.058 11.885 31.054 1.00 51.74 266 PHE A CA 1
ATOM 1635 C C . PHE A 1 266 ? -19.618 12.688 32.225 1.00 51.59 266 PHE A C 1
ATOM 1636 O O . PHE A 1 266 ? -19.136 12.561 33.352 1.00 51.47 266 PHE A O 1
ATOM 1644 N N . ASP A 1 267 ? -20.622 13.520 31.955 1.00 51.45 267 ASP A N 1
ATOM 1645 C CA . ASP A 1 267 ? -21.247 14.343 32.994 1.00 51.35 267 ASP A CA 1
ATOM 1646 C C . ASP A 1 267 ? -22.611 13.816 33.415 1.00 51.25 267 ASP A C 1
ATOM 1647 O O . ASP A 1 267 ? -23.563 13.827 32.634 1.00 51.27 267 ASP A O 1
ATOM 1652 N N . TYR A 1 268 ? -22.692 13.342 34.653 1.00 51.15 268 TYR A N 1
ATOM 1653 C CA . TYR A 1 268 ? -23.957 12.918 35.226 1.00 51.12 268 TYR A CA 1
ATOM 1654 C C . TYR A 1 268 ? -24.532 14.137 35.941 1.00 51.26 268 TYR A C 1
ATOM 1655 O O . TYR A 1 268 ? -24.209 14.404 37.102 1.00 51.15 268 TYR A O 1
ATOM 1664 N N . VAL A 1 269 ? -25.376 14.875 35.224 1.00 51.46 269 VAL A N 1
ATOM 1665 C CA . VAL A 1 269 ? -25.884 16.169 35.692 1.00 51.67 269 VAL A CA 1
ATOM 1666 C C . VAL A 1 269 ? -27.144 16.126 36.576 1.00 51.87 269 VAL A C 1
ATOM 1667 O O . VAL A 1 269 ? -27.267 16.933 37.496 1.00 51.88 269 VAL A O 1
ATOM 1671 N N . SER A 1 270 ? -28.062 15.196 36.314 1.00 52.09 270 SER A N 1
ATOM 1672 C CA . SER A 1 270 ? -29.309 15.116 37.092 1.00 52.28 270 SER A CA 1
ATOM 1673 C C . SER A 1 270 ? -29.850 13.701 37.283 1.00 52.39 270 SER A C 1
ATOM 1674 O O . SER A 1 270 ? -29.744 12.862 36.387 1.00 52.25 270 SER A O 1
ATOM 1677 N N . GLY A 1 271 ? -30.438 13.450 38.453 1.00 52.47 271 GLY A N 1
ATOM 1678 C CA . GLY A 1 271 ? -31.067 12.162 38.748 1.00 52.81 271 GLY A CA 1
ATOM 1679 C C . GLY A 1 271 ? -30.747 11.530 40.092 1.00 53.10 271 GLY A C 1
ATOM 1680 O O . GLY A 1 271 ? -30.953 10.327 40.274 1.00 53.14 271 GLY A O 1
ATOM 1681 N N . GLY A 1 272 ? -30.241 12.328 41.031 1.00 53.32 272 GLY A N 1
ATOM 1682 C CA . GLY A 1 272 ? -29.898 11.842 42.370 1.00 53.62 272 GLY A CA 1
ATOM 1683 C C . GLY A 1 272 ? -28.661 10.962 42.411 1.00 53.84 272 GLY A C 1
ATOM 1684 O O . GLY A 1 272 ? -27.643 11.280 41.793 1.00 54.03 272 GLY A O 1
ATOM 1685 N N . ARG A 1 273 ? -28.754 9.853 43.145 1.00 53.99 273 ARG A N 1
ATOM 1686 C CA . ARG A 1 273 ? -27.650 8.900 43.279 1.00 54.18 273 ARG A CA 1
ATOM 1687 C C . ARG A 1 273 ? -27.906 7.634 42.458 1.00 54.16 273 ARG A C 1
ATOM 1688 O O . ARG A 1 273 ? -28.948 6.990 42.609 1.00 54.17 273 ARG A O 1
ATOM 1696 N N . ARG A 1 274 ? -26.950 7.289 41.595 1.00 54.13 274 ARG A N 1
ATOM 1697 C CA . ARG A 1 274 ? -27.055 6.111 40.724 1.00 54.15 274 ARG A CA 1
ATOM 1698 C C . ARG A 1 274 ? -25.770 5.298 40.637 1.00 54.01 274 ARG A C 1
ATOM 1699 O O . ARG A 1 274 ? -24.703 5.737 41.072 1.00 54.02 274 ARG A O 1
ATOM 1707 N N . ALA A 1 275 ? -25.896 4.108 40.056 1.00 53.95 275 ALA A N 1
ATOM 1708 C CA . ALA A 1 275 ? -24.762 3.238 39.773 1.00 53.85 275 ALA A CA 1
ATOM 1709 C C . ALA A 1 275 ? -24.488 3.237 38.270 1.00 53.73 275 ALA A C 1
ATOM 1710 O O . ALA A 1 275 ? -25.422 3.221 37.465 1.00 53.75 275 ALA A O 1
ATOM 1712 N N . PHE A 1 276 ? -23.207 3.268 37.904 1.00 53.57 276 PHE A N 1
ATOM 1713 C CA . PHE A 1 276 ? -22.785 3.253 36.501 1.00 53.34 276 PHE A CA 1
ATOM 1714 C C . PHE A 1 276 ? -21.667 2.243 36.279 1.00 53.20 276 PHE A C 1
ATOM 1715 O O . PHE A 1 276 ? -20.618 2.311 36.925 1.00 53.24 276 PHE A O 1
ATOM 1723 N N . THR A 1 277 ? -21.898 1.309 35.360 1.00 52.85 277 THR A N 1
ATOM 1724 C CA . THR A 1 277 ? -20.916 0.282 35.041 1.00 52.51 277 THR A CA 1
ATOM 1725 C C . THR A 1 277 ? -20.099 0.736 33.837 1.00 52.51 277 THR A C 1
ATOM 1726 O O . THR A 1 277 ? -20.644 0.945 32.755 1.00 52.26 277 THR A O 1
ATOM 1730 N N . CYS A 1 278 ? -18.795 0.905 34.038 1.00 52.38 278 CYS A N 1
ATOM 1731 C CA . CYS A 1 278 ? -17.913 1.363 32.971 1.00 52.24 278 CYS A CA 1
ATOM 1732 C C . CYS A 1 278 ? -17.116 0.215 32.356 1.00 52.05 278 CYS A C 1
ATOM 1733 O O . CYS A 1 278 ? -16.619 -0.667 33.062 1.00 52.08 278 CYS A O 1
ATOM 1736 N N . HIS A 1 279 ? -17.013 0.234 31.031 1.00 51.80 279 HIS A N 1
ATOM 1737 C CA . HIS A 1 279 ? -16.292 -0.794 30.291 1.00 51.50 279 HIS A CA 1
ATOM 1738 C C . HIS A 1 279 ? -15.281 -0.124 29.373 1.00 51.45 279 HIS A C 1
ATOM 1739 O O . HIS A 1 279 ? -15.634 0.388 28.312 1.00 51.20 279 HIS A O 1
ATOM 1746 N N . PHE A 1 280 ? -14.026 -0.108 29.809 1.00 51.36 280 PHE A N 1
ATOM 1747 C CA . PHE A 1 280 ? -12.942 0.532 29.070 1.00 51.34 280 PHE A CA 1
ATOM 1748 C C . PHE A 1 280 ? -11.676 -0.303 29.209 1.00 51.46 280 PHE A C 1
ATOM 1749 O O . PHE A 1 280 ? -11.647 -1.265 29.981 1.00 51.24 280 PHE A O 1
ATOM 1757 N N . SER A 1 281 ? -10.631 0.067 28.470 1.00 51.55 281 SER A N 1
ATOM 1758 C CA . SER A 1 281 ? -9.330 -0.595 28.581 1.00 52.05 281 SER A CA 1
ATOM 1759 C C . SER A 1 281 ? -8.784 -0.463 30.001 1.00 52.31 281 SER A C 1
ATOM 1760 O O . SER A 1 281 ? -8.946 0.582 30.636 1.00 52.12 281 SER A O 1
ATOM 1763 N N . ASN A 1 282 ? -8.138 -1.519 30.493 1.00 52.72 282 ASN A N 1
ATOM 1764 C CA . ASN A 1 282 ? -7.547 -1.498 31.834 1.00 53.33 282 ASN A CA 1
ATOM 1765 C C . ASN A 1 282 ? -6.347 -0.554 31.931 1.00 53.50 282 ASN A C 1
ATOM 1766 O O . ASN A 1 282 ? -5.922 -0.190 33.028 1.00 53.66 282 ASN A O 1
ATOM 1771 N N . ARG A 1 283 ? -5.818 -0.159 30.773 1.00 53.78 283 ARG A N 1
ATOM 1772 C CA . ARG A 1 283 ? -4.700 0.782 30.690 1.00 53.99 283 ARG A CA 1
ATOM 1773 C C . ARG A 1 283 ? -5.175 2.235 30.608 1.00 53.95 283 ARG A C 1
ATOM 1774 O O . ARG A 1 283 ? -4.373 3.165 30.723 1.00 54.11 283 ARG A O 1
ATOM 1782 N N . LEU A 1 284 ? -6.478 2.421 30.409 1.00 53.81 284 LEU A N 1
ATOM 1783 C CA . LEU A 1 284 ? -7.073 3.754 30.384 1.00 53.64 284 LEU A CA 1
ATOM 1784 C C . LEU A 1 284 ? -7.314 4.227 31.813 1.00 53.62 284 LEU A C 1
ATOM 1785 O O . LEU A 1 284 ? -7.830 3.478 32.647 1.00 53.68 284 LEU A O 1
ATOM 1790 N N . THR A 1 285 ? -6.937 5.470 32.091 1.00 53.52 285 THR A N 1
ATOM 1791 C CA . THR A 1 285 ? -7.126 6.045 33.416 1.00 53.39 285 THR A CA 1
ATOM 1792 C C . THR A 1 285 ? -8.412 6.870 33.457 1.00 53.30 285 THR A C 1
ATOM 1793 O O . THR A 1 285 ? -8.624 7.748 32.617 1.00 53.26 285 THR A O 1
ATOM 1797 N N . ILE A 1 286 ? -9.271 6.559 34.427 1.00 53.03 286 ILE A N 1
ATOM 1798 C CA . ILE A 1 286 ? -10.539 7.260 34.611 1.00 52.99 286 ILE A CA 1
ATOM 1799 C C . ILE A 1 286 ? -10.425 8.226 35.788 1.00 52.94 286 ILE A C 1
ATOM 1800 O O . ILE A 1 286 ? -10.155 7.814 36.916 1.00 52.90 286 ILE A O 1
ATOM 1805 N N . HIS A 1 287 ? -10.631 9.509 35.508 1.00 52.94 287 HIS A N 1
ATOM 1806 C CA . HIS A 1 287 ? -10.522 10.565 36.506 1.00 53.14 287 HIS A CA 1
ATOM 1807 C C . HIS A 1 287 ? -11.915 11.004 36.934 1.00 53.18 287 HIS A C 1
ATOM 1808 O O . HIS A 1 287 ? -12.756 11.329 36.096 1.00 53.24 287 HIS A O 1
ATOM 1815 N N . ARG A 1 288 ? -12.153 11.009 38.241 1.00 53.24 288 ARG A N 1
ATOM 1816 C CA . ARG A 1 288 ? -13.461 11.350 38.793 1.00 53.32 288 ARG A CA 1
ATOM 1817 C C . ARG A 1 288 ? -13.422 12.662 39.578 1.00 53.29 288 ARG A C 1
ATOM 1818 O O . ARG A 1 288 ? -12.650 12.804 40.529 1.00 53.16 288 ARG A O 1
ATOM 1826 N N . THR A 1 289 ? -14.259 13.612 39.164 1.00 53.31 289 THR A N 1
ATOM 1827 C CA . THR A 1 289 ? -14.329 14.939 39.786 1.00 53.48 289 THR A CA 1
ATOM 1828 C C . THR A 1 289 ? -15.767 15.441 39.911 1.00 53.51 289 THR A C 1
ATOM 1829 O O . THR A 1 289 ? -16.693 14.844 39.356 1.00 53.53 289 THR A O 1
ATOM 1833 N N . LYS A 1 290 ? -15.946 16.538 40.644 1.00 53.51 290 LYS A N 1
ATOM 1834 C CA . LYS A 1 290 ? -17.239 17.213 40.725 1.00 53.55 290 LYS A CA 1
ATOM 1835 C C . LYS A 1 290 ? -17.436 17.995 39.432 1.00 53.59 290 LYS A C 1
ATOM 1836 O O . LYS A 1 290 ? -16.465 18.488 38.850 1.00 53.57 290 LYS A O 1
ATOM 1842 N N . LEU A 1 291 ? -18.687 18.108 38.989 1.00 53.68 291 LEU A N 1
ATOM 1843 C CA . LEU A 1 291 ? -19.020 18.792 37.734 1.00 53.76 291 LEU A CA 1
ATOM 1844 C C . LEU A 1 291 ? -18.413 20.190 37.613 1.00 53.87 291 LEU A C 1
ATOM 1845 O O . LEU A 1 291 ? -17.905 20.557 36.552 1.00 53.90 291 LEU A O 1
ATOM 1850 N N . GLU A 1 292 ? -18.455 20.954 38.703 1.00 54.00 292 GLU A N 1
ATOM 1851 C CA . GLU A 1 292 ? -17.960 22.331 38.704 1.00 54.13 292 GLU A CA 1
ATOM 1852 C C . GLU A 1 292 ? -16.428 22.421 38.702 1.00 54.17 292 GLU A C 1
ATOM 1853 O O . GLU A 1 292 ? -15.862 23.496 38.479 1.00 54.15 292 GLU A O 1
ATOM 1859 N N . LYS A 1 293 ? -15.768 21.289 38.939 1.00 54.24 293 LYS A N 1
ATOM 1860 C CA . LYS A 1 293 ? -14.307 21.213 38.925 1.00 54.35 293 LYS A CA 1
ATOM 1861 C C . LYS A 1 293 ? -13.779 20.636 37.610 1.00 54.45 293 LYS A C 1
ATOM 1862 O O . LYS A 1 293 ? -12.593 20.772 37.297 1.00 54.47 293 LYS A O 1
ATOM 1868 N N . ALA A 1 294 ? -14.669 20.004 36.847 1.00 54.56 294 ALA A N 1
ATOM 1869 C CA . ALA A 1 294 ? -14.320 19.350 35.582 1.00 54.69 294 ALA A CA 1
ATOM 1870 C C . ALA A 1 294 ? -13.721 20.293 34.538 1.00 54.77 294 ALA A C 1
ATOM 1871 O O . ALA A 1 294 ? -12.692 19.980 33.935 1.00 54.79 294 ALA A O 1
ATOM 1873 N N . ASP A 1 295 ? -14.370 21.439 34.332 1.00 54.89 295 ASP A N 1
ATOM 1874 C CA . ASP A 1 295 ? -13.921 22.437 33.360 1.00 55.03 295 ASP A CA 1
ATOM 1875 C C . ASP A 1 295 ? -12.522 22.967 33.677 1.00 55.13 295 ASP A C 1
ATOM 1876 O O . ASP A 1 295 ? -11.712 23.176 32.772 1.00 55.21 295 ASP A O 1
ATOM 1881 N N . GLU A 1 296 ? -12.256 23.172 34.965 1.00 55.14 296 GLU A N 1
ATOM 1882 C CA . GLU A 1 296 ? -10.976 23.688 35.450 1.00 55.10 296 GLU A CA 1
ATOM 1883 C C . GLU A 1 296 ? -9.836 22.677 35.277 1.00 55.00 296 GLU A C 1
ATOM 1884 O O . GLU A 1 296 ? -8.718 23.052 34.916 1.00 55.02 296 GLU A O 1
ATOM 1890 N N . LEU A 1 297 ? -10.131 21.404 35.540 1.00 54.88 297 LEU A N 1
ATOM 1891 C CA . LEU A 1 297 ? -9.146 20.324 35.441 1.00 54.77 297 LEU A CA 1
ATOM 1892 C C . LEU A 1 297 ? -8.658 20.105 34.008 1.00 54.79 297 LEU A C 1
ATOM 1893 O O . LEU A 1 297 ? -7.469 19.866 33.780 1.00 54.76 297 LEU A O 1
ATOM 1898 N N . TYR A 1 298 ? -9.584 20.193 33.056 1.00 54.79 298 TYR A N 1
ATOM 1899 C CA . TYR A 1 298 ? -9.291 19.971 31.640 1.00 54.72 298 TYR A CA 1
ATOM 1900 C C . TYR A 1 298 ? -8.475 21.107 31.016 1.00 54.53 298 TYR A C 1
ATOM 1901 O O . TYR A 1 298 ? -7.664 20.871 30.121 1.00 54.63 298 TYR A O 1
ATOM 1910 N N . LYS A 1 299 ? -8.685 22.330 31.494 1.00 54.24 299 LYS A N 1
ATOM 1911 C CA . LYS A 1 299 ? -7.979 23.500 30.963 1.00 53.93 299 LYS A CA 1
ATOM 1912 C C . LYS A 1 299 ? -6.518 23.601 31.408 1.00 53.70 299 LYS A C 1
ATOM 1913 O O . LYS A 1 299 ? -5.737 24.344 30.808 1.00 53.67 299 LYS A O 1
ATOM 1919 N N . ASN A 1 300 ? -6.150 22.852 32.446 1.00 53.42 300 ASN A N 1
ATOM 1920 C CA . ASN A 1 300 ? -4.803 22.932 33.012 1.00 53.07 300 ASN A CA 1
ATOM 1921 C C . ASN A 1 300 ? -4.002 21.631 33.021 1.00 52.84 300 ASN A C 1
ATOM 1922 O O . ASN A 1 300 ? -2.769 21.664 33.003 1.00 52.81 300 ASN A O 1
ATOM 1927 N N . HIS A 1 301 ? -4.693 20.493 33.040 1.00 52.56 301 HIS A N 1
ATOM 1928 C CA . HIS A 1 301 ? -4.015 19.198 33.175 1.00 52.34 301 HIS A CA 1
ATOM 1929 C C . HIS A 1 301 ? -4.176 18.221 32.002 1.00 52.25 301 HIS A C 1
ATOM 1930 O O . HIS A 1 301 ? -3.673 17.095 32.060 1.00 52.23 301 HIS A O 1
ATOM 1937 N N . ALA A 1 302 ? -4.862 18.651 30.944 1.00 52.16 302 ALA A N 1
ATOM 1938 C CA . ALA A 1 302 ? -5.001 17.833 29.739 1.00 52.03 302 ALA A CA 1
ATOM 1939 C C . ALA A 1 302 ? -3.667 17.814 29.001 1.00 51.93 302 ALA A C 1
ATOM 1940 O O . ALA A 1 302 ? -3.084 18.865 28.726 1.00 51.86 302 ALA A O 1
ATOM 1942 N N . GLY A 1 303 ? -3.186 16.612 28.698 1.00 51.84 303 GLY A N 1
ATOM 1943 C CA . GLY A 1 303 ? -1.885 16.437 28.061 1.00 51.79 303 GLY A CA 1
ATOM 1944 C C . GLY A 1 303 ? -0.828 15.996 29.057 1.00 51.78 303 GLY A C 1
ATOM 1945 O O . GLY A 1 303 ? 0.254 15.551 28.671 1.00 51.73 303 GLY A O 1
ATOM 1946 N N . ASP A 1 304 ? -1.152 16.125 30.343 1.00 51.80 304 ASP A N 1
ATOM 1947 C CA . ASP A 1 304 ? -0.255 15.743 31.429 1.00 51.83 304 ASP A CA 1
ATOM 1948 C C . ASP A 1 304 ? -0.916 14.664 32.289 1.00 51.80 304 ASP A C 1
ATOM 1949 O O . ASP A 1 304 ? -0.613 13.478 32.143 1.00 51.77 304 ASP A O 1
ATOM 1954 N N . LEU A 1 305 ? -1.814 15.083 33.180 1.00 51.80 305 LEU A N 1
ATOM 1955 C CA . LEU A 1 305 ? -2.568 14.160 34.025 1.00 51.80 305 LEU A CA 1
ATOM 1956 C C . LEU A 1 305 ? -3.627 13.460 33.180 1.00 51.79 305 LEU A C 1
ATOM 1957 O O . LEU A 1 305 ? -3.711 12.230 33.165 1.00 51.77 305 LEU A O 1
ATOM 1962 N N . LEU A 1 306 ? -4.427 14.257 32.476 1.00 51.79 306 LEU A N 1
ATOM 1963 C CA . LEU A 1 306 ? -5.450 13.744 31.572 1.00 51.83 306 LEU A CA 1
ATOM 1964 C C . LEU A 1 306 ? -4.817 13.440 30.214 1.00 51.85 306 LEU A C 1
ATOM 1965 O O . LEU A 1 306 ? -5.054 14.136 29.224 1.00 51.85 306 LEU A O 1
ATOM 1970 N N . SER A 1 307 ? -3.996 12.394 30.201 1.00 51.88 307 SER A N 1
ATOM 1971 C CA . SER A 1 307 ? -3.268 11.953 29.020 1.00 51.96 307 SER A CA 1
ATOM 1972 C C . SER A 1 307 ? -3.364 10.430 28.915 1.00 52.13 307 SER A C 1
ATOM 1973 O O . SER A 1 307 ? -3.228 9.738 29.929 1.00 52.14 307 SER A O 1
ATOM 1976 N N . PRO A 1 308 ? -3.602 9.893 27.699 1.00 52.27 308 PRO A N 1
ATOM 1977 C CA . PRO A 1 308 ? -3.788 10.514 26.377 1.00 52.35 308 PRO A CA 1
ATOM 1978 C C . PRO A 1 308 ? -4.905 11.559 26.345 1.00 52.57 308 PRO A C 1
ATOM 1979 O O . PRO A 1 308 ? -5.886 11.417 27.078 1.00 52.62 308 PRO A O 1
ATOM 1983 N N . PRO A 1 309 ? -4.782 12.584 25.473 1.00 52.67 309 PRO A N 1
ATOM 1984 C CA . PRO A 1 309 ? -3.721 12.779 24.480 1.00 52.81 309 PRO A CA 1
ATOM 1985 C C . PRO A 1 309 ? -2.473 13.478 25.014 1.00 52.93 309 PRO A C 1
ATOM 1986 O O . PRO A 1 309 ? -2.511 14.085 26.084 1.00 52.94 309 PRO A O 1
ATOM 1990 N N . THR A 1 310 ? -1.382 13.383 24.258 1.00 53.12 310 THR A N 1
ATOM 1991 C CA . THR A 1 310 ? -0.130 14.062 24.588 1.00 53.34 310 THR A CA 1
ATOM 1992 C C . THR A 1 310 ? -0.246 15.541 24.193 1.00 53.57 310 THR A C 1
ATOM 1993 O O . THR A 1 310 ? -1.177 15.906 23.469 1.00 53.55 310 THR A O 1
ATOM 1997 N N . PRO A 1 311 ? 0.678 16.403 24.676 1.00 53.81 311 PRO A N 1
ATOM 1998 C CA . PRO A 1 311 ? 0.634 17.824 24.307 1.00 54.05 311 PRO A CA 1
ATOM 1999 C C . PRO A 1 311 ? 0.658 18.063 22.794 1.00 54.30 311 PRO A C 1
ATOM 2000 O O . PRO A 1 311 ? -0.012 18.976 22.308 1.00 54.32 311 PRO A O 1
ATOM 2004 N N . GLU A 1 312 ? 1.421 17.247 22.067 1.00 54.61 312 GLU A N 1
ATOM 2005 C CA . GLU A 1 312 ? 1.507 17.346 20.611 1.00 54.99 312 GLU A CA 1
ATOM 2006 C C . GLU A 1 312 ? 0.201 16.911 19.942 1.00 55.29 312 GLU A C 1
ATOM 2007 O O . GLU A 1 312 ? -0.229 17.515 18.959 1.00 55.25 312 GLU A O 1
ATOM 2009 N N . GLU A 1 313 ? -0.421 15.867 20.488 1.00 55.73 313 GLU A N 1
ATOM 2010 C CA . GLU A 1 313 ? -1.694 15.352 19.980 1.00 56.20 313 GLU A CA 1
ATOM 2011 C C . GLU A 1 313 ? -2.866 16.269 20.320 1.00 56.61 313 GLU A C 1
ATOM 2012 O O . GLU A 1 313 ? -3.880 16.265 19.625 1.00 56.60 313 GLU A O 1
ATOM 2018 N N . LEU A 1 314 ? -2.720 17.047 21.390 1.00 57.24 314 LEU A N 1
ATOM 2019 C CA . LEU A 1 314 ? -3.757 17.978 21.836 1.00 57.78 314 LEU A CA 1
ATOM 2020 C C . LEU A 1 314 ? -3.902 19.149 20.862 1.00 58.24 314 LEU A C 1
ATOM 2021 O O . LEU A 1 314 ? -5.009 19.644 20.638 1.00 58.27 314 LEU A O 1
ATOM 2026 N N . GLU A 1 315 ? -2.779 19.575 20.286 1.00 58.90 315 GLU A N 1
ATOM 2027 C CA . GLU A 1 315 ? -2.750 20.681 19.329 1.00 59.53 315 GLU A CA 1
ATOM 2028 C C . GLU A 1 315 ? -3.312 20.287 17.962 1.00 60.05 315 GLU A C 1
ATOM 2029 O O . GLU A 1 315 ? -3.955 21.099 17.295 1.00 60.11 315 GLU A O 1
ATOM 2031 N N . ASN A 1 316 ? -3.066 19.043 17.557 1.00 60.75 316 ASN A N 1
ATOM 2032 C CA . ASN A 1 316 ? -3.526 18.526 16.266 1.00 61.45 316 ASN A CA 1
ATOM 2033 C C . ASN A 1 316 ? -4.802 17.686 16.383 1.00 61.96 316 ASN A C 1
ATOM 2034 O O . ASN A 1 316 ? -4.960 16.678 15.689 1.00 62.06 316 ASN A O 1
ATOM 2047 N N . PRO A 1 318 ? -9.287 17.930 16.977 1.00 63.64 318 PRO A N 1
ATOM 2048 C CA . PRO A 1 318 ? -10.508 18.740 17.013 1.00 63.81 318 PRO A CA 1
ATOM 2049 C C . PRO A 1 318 ? -10.990 18.982 18.438 1.00 64.00 318 PRO A C 1
ATOM 2050 O O . PRO A 1 318 ? -10.804 18.129 19.310 1.00 64.05 318 PRO A O 1
ATOM 2054 N N . GLU A 1 319 ? -11.606 20.141 18.660 1.00 64.33 319 GLU A N 1
ATOM 2055 C CA . GLU A 1 319 ? -12.080 20.529 19.984 1.00 64.53 319 GLU A CA 1
ATOM 2056 C C . GLU A 1 319 ? -13.205 19.625 20.485 1.00 64.43 319 GLU A C 1
ATOM 2057 O O . GLU A 1 319 ? -14.034 19.144 19.708 1.00 64.35 319 GLU A O 1
ATOM 2063 N N . LEU A 1 320 ? -13.201 19.396 21.793 1.00 64.45 320 LEU A N 1
ATOM 2064 C CA . LEU A 1 320 ? -14.199 18.587 22.476 1.00 64.47 320 LEU A CA 1
ATOM 2065 C C . LEU A 1 320 ? -15.586 19.239 22.404 1.00 64.46 320 LEU A C 1
ATOM 2066 O O . LEU A 1 320 ? -15.758 20.398 22.789 1.00 64.47 320 LEU A O 1
ATOM 2071 N N . VAL A 1 321 ? -16.558 18.490 21.884 1.00 64.36 321 VAL A N 1
ATOM 2072 C CA . VAL A 1 321 ? -17.936 18.970 21.715 1.00 64.30 321 VAL A CA 1
ATOM 2073 C C . VAL A 1 321 ? -18.893 18.175 22.612 1.00 64.21 321 VAL A C 1
ATOM 2074 O O . VAL A 1 321 ? -18.697 16.979 22.831 1.00 64.17 321 VAL A O 1
ATOM 2078 N N . LYS A 1 322 ? -19.927 18.847 23.119 1.00 64.11 322 LYS A N 1
ATOM 2079 C CA . LYS A 1 322 ? -20.881 18.241 24.054 1.00 64.01 322 LYS A CA 1
ATOM 2080 C C . LYS A 1 322 ? -22.151 17.682 23.406 1.00 63.92 322 LYS A C 1
ATOM 2081 O O . LYS A 1 322 ? -22.608 18.175 22.373 1.00 63.89 322 LYS A O 1
ATOM 2083 N N . TYR A 1 323 ? -22.705 16.646 24.038 1.00 63.80 323 TYR A N 1
ATOM 2084 C CA . TYR A 1 323 ? -23.958 16.011 23.622 1.00 63.75 323 TYR A CA 1
ATOM 2085 C C . TYR A 1 323 ? -24.785 15.654 24.854 1.00 63.73 323 TYR A C 1
ATOM 2086 O O . TYR A 1 323 ? -24.245 15.160 25.841 1.00 63.70 323 TYR A O 1
ATOM 2095 N N . GLU A 1 324 ? -26.092 15.898 24.792 1.00 63.74 324 GLU A N 1
ATOM 2096 C CA . GLU A 1 324 ? -26.983 15.634 25.927 1.00 63.78 324 GLU A CA 1
ATOM 2097 C C . GLU A 1 324 ? -27.882 14.420 25.708 1.00 63.79 324 GLU A C 1
ATOM 2098 O O . GLU A 1 324 ? -28.395 14.203 24.609 1.00 63.75 324 GLU A O 1
ATOM 2104 N N . PHE A 1 325 ? -28.066 13.636 26.769 1.00 63.86 325 PHE A N 1
ATOM 2105 C CA . PHE A 1 325 ? -28.892 12.430 26.725 1.00 63.94 325 PHE A CA 1
ATOM 2106 C C . PHE A 1 325 ? -29.782 12.315 27.958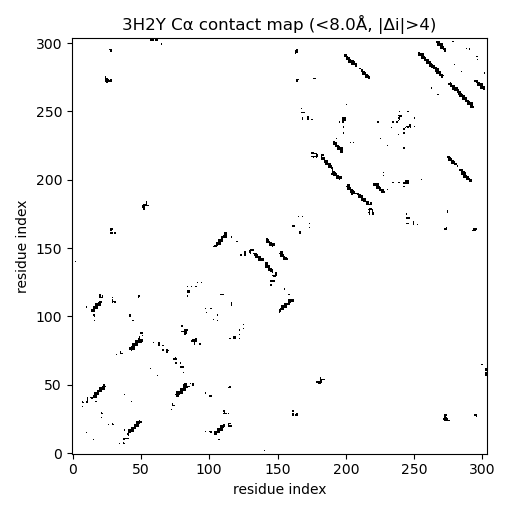 1.00 64.08 325 PHE A C 1
ATOM 2107 O O . PHE A 1 325 ? -29.365 12.652 29.068 1.00 64.08 325 PHE A O 1
ATOM 2115 N N . ASN A 1 326 ? 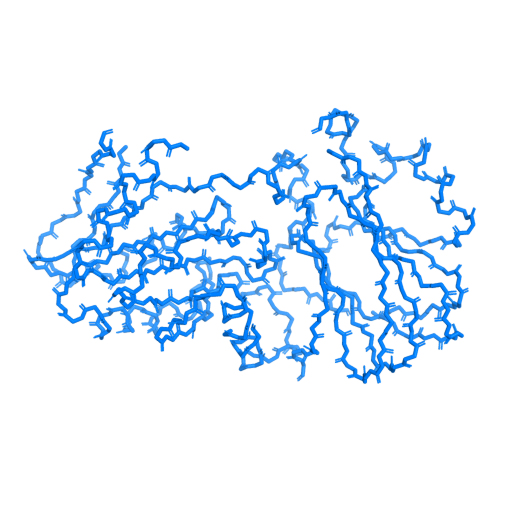-31.006 11.837 27.753 1.00 64.28 326 ASN A N 1
ATOM 2116 C CA . ASN A 1 326 ? -31.940 11.586 28.850 1.00 64.50 326 ASN A CA 1
ATOM 2117 C C . ASN A 1 326 ? -32.538 10.184 28.766 1.00 64.64 326 ASN A C 1
ATOM 2118 O O . ASN A 1 326 ? -33.484 9.930 28.016 1.00 64.65 326 ASN A O 1
ATOM 2123 N N . ILE A 1 327 ? -31.955 9.274 29.540 1.00 64.84 327 ILE A N 1
ATOM 2124 C CA . ILE A 1 327 ? -32.353 7.868 29.551 1.00 65.05 327 ILE A CA 1
ATOM 2125 C C . ILE A 1 327 ? -33.687 7.667 30.267 1.00 65.20 327 ILE A C 1
ATOM 2126 O O . ILE A 1 327 ? -33.864 8.105 31.404 1.00 65.22 327 ILE A O 1
ATOM 2131 N N . ARG A 1 328 ? -34.619 7.007 29.581 1.00 65.41 328 ARG A N 1
ATOM 2132 C CA . ARG A 1 328 ? -35.962 6.766 30.110 1.00 65.62 328 ARG A CA 1
ATOM 2133 C C . ARG A 1 328 ? -36.296 5.281 30.282 1.00 65.78 328 ARG A C 1
ATOM 2134 O O . ARG A 1 328 ? -37.415 4.936 30.674 1.00 65.80 328 ARG A O 1
ATOM 2142 N N . GLU A 1 329 ? -35.328 4.409 30.001 1.00 65.98 329 GLU A N 1
ATOM 2143 C CA . GLU A 1 329 ? -35.517 2.960 30.135 1.00 66.18 329 GLU A CA 1
ATOM 2144 C C . GLU A 1 329 ? -34.326 2.266 30.807 1.00 66.32 329 GLU A C 1
ATOM 2145 O O . GLU A 1 329 ? -33.181 2.677 30.610 1.00 66.32 329 GLU A O 1
ATOM 2151 N N . PRO A 1 330 ? -34.595 1.211 31.608 1.00 66.47 330 PRO A N 1
ATOM 2152 C CA . PRO A 1 330 ? -33.541 0.458 32.300 1.00 66.61 330 PRO A CA 1
ATOM 2153 C C . PRO A 1 330 ? -32.600 -0.279 31.346 1.00 66.75 330 PRO A C 1
ATOM 2154 O O . PRO A 1 330 ? -32.995 -0.613 30.226 1.00 66.76 330 PRO A O 1
ATOM 2158 N N . LYS A 1 331 ? -31.373 -0.527 31.807 1.00 66.92 331 LYS A N 1
ATOM 2159 C CA . LYS A 1 331 ? -30.327 -1.202 31.025 1.00 67.10 331 LYS A CA 1
ATOM 2160 C C . LYS A 1 331 ? -30.047 -0.475 29.705 1.00 67.23 331 LYS A C 1
ATOM 2161 O O . LYS A 1 331 ? -30.485 -0.906 28.634 1.00 67.24 331 LYS A O 1
ATOM 2167 N N . THR A 1 332 ? -29.315 0.633 29.802 1.00 67.45 332 THR A N 1
ATOM 2168 C CA . THR A 1 332 ? -28.992 1.468 28.644 1.00 67.53 332 THR A CA 1
ATOM 2169 C C . THR A 1 332 ? -27.513 1.861 28.666 1.00 67.62 332 THR A C 1
ATOM 2170 O O . THR A 1 332 ? -26.998 2.314 29.695 1.00 67.59 332 THR A O 1
ATOM 2174 N N . ASP A 1 333 ? -26.841 1.683 27.531 1.00 67.68 333 ASP A N 1
ATOM 2175 C CA . ASP A 1 333 ? -25.416 1.987 27.401 1.00 67.92 333 ASP A CA 1
ATOM 2176 C C . ASP A 1 333 ? -25.154 3.336 26.736 1.00 68.12 333 ASP A C 1
ATOM 2177 O O . ASP A 1 333 ? -25.809 3.692 25.760 1.00 68.17 333 ASP A O 1
ATOM 2182 N N . VAL A 1 334 ? -24.186 4.073 27.272 1.00 68.36 334 VAL A N 1
ATOM 2183 C CA . VAL A 1 334 ? -23.694 5.292 26.636 1.00 68.39 334 VAL A CA 1
ATOM 2184 C C . VAL A 1 334 ? -22.389 4.871 25.954 1.00 67.99 334 VAL A C 1
ATOM 2185 O O . VAL A 1 334 ? -21.369 4.679 26.617 1.00 68.12 334 VAL A O 1
ATOM 2189 N N . VAL A 1 335 ? -22.429 4.714 24.633 1.00 67.77 335 VAL A N 1
ATOM 2190 C CA . VAL A 1 335 ? -21.303 4.150 23.889 1.00 67.55 335 VAL A CA 1
ATOM 2191 C C . VAL A 1 335 ? -20.350 5.164 23.258 1.00 67.64 335 VAL A C 1
ATOM 2192 O O . VAL A 1 335 ? -20.687 5.826 22.239 1.00 67.88 335 VAL A O 1
ATOM 2196 N N . PHE A 1 336 ? -19.142 5.238 23.836 1.00 67.22 336 PHE A N 1
ATOM 2197 C CA . PHE A 1 336 ? -18.083 6.075 23.283 1.00 66.85 336 PHE A CA 1
ATOM 2198 C C . PHE A 1 336 ? -17.283 5.255 22.280 1.00 66.43 336 PHE A C 1
ATOM 2199 O O . PHE A 1 336 ? -16.416 4.463 22.661 1.00 65.70 336 PHE A O 1
ATOM 2207 N N . SER A 1 337 ? -17.582 5.439 20.994 1.00 66.42 337 SER A N 1
ATOM 2208 C CA . SER A 1 337 ? -16.916 4.691 19.948 1.00 66.57 337 SER A CA 1
ATOM 2209 C C . SER A 1 337 ? -15.397 4.871 20.064 1.00 66.40 337 SER A C 1
ATOM 2210 O O . SER A 1 337 ? -14.878 6.030 20.158 1.00 66.68 337 SER A O 1
ATOM 2213 N N . GLY A 1 338 ? -14.698 3.696 19.950 1.00 66.08 338 GLY A N 1
ATOM 2214 C CA . GLY A 1 338 ? -13.237 3.707 19.998 1.00 65.82 338 GLY A CA 1
ATOM 2215 C C . GLY A 1 338 ? -12.646 3.797 21.391 1.00 65.66 338 GLY A C 1
ATOM 2216 O O . GLY A 1 338 ? -11.428 3.736 21.554 1.00 65.44 338 GLY A O 1
ATOM 2217 N N . LEU A 1 339 ? -13.510 3.939 22.392 1.00 65.75 339 LEU A N 1
ATOM 2218 C CA . LEU A 1 339 ? -13.085 4.030 23.788 1.00 65.97 339 LEU A CA 1
ATOM 2219 C C . LEU A 1 339 ? -13.689 2.959 24.689 1.00 66.30 339 LEU A C 1
ATOM 2220 O O . LEU A 1 339 ? -12.961 2.186 25.312 1.00 66.44 339 LEU A O 1
ATOM 2225 N N . GLY A 1 340 ? -15.015 2.920 24.759 1.00 66.63 340 GLY A N 1
ATOM 2226 C CA . GLY A 1 340 ? -15.720 1.977 25.626 1.00 67.06 340 GLY A CA 1
ATOM 2227 C C . GLY A 1 340 ? -17.139 2.439 25.866 1.00 67.31 340 GLY A C 1
ATOM 2228 O O . GLY A 1 340 ? -17.654 3.264 25.112 1.00 67.73 340 GLY A O 1
ATOM 2229 N N . TRP A 1 341 ? -17.782 1.914 26.906 1.00 67.42 341 TRP A N 1
ATOM 2230 C CA . TRP A 1 341 ? -19.165 2.292 27.187 1.00 67.72 341 TRP A CA 1
ATOM 2231 C C . TRP A 1 341 ? -19.540 2.304 28.663 1.00 68.22 341 TRP A C 1
ATOM 2232 O O . TRP A 1 341 ? -18.987 1.554 29.470 1.00 68.07 341 TRP A O 1
ATOM 2243 N N . VAL A 1 342 ? -20.493 3.173 28.989 1.00 68.78 342 VAL A N 1
ATOM 2244 C CA . VAL A 1 342 ? -20.995 3.335 30.341 1.00 69.21 342 VAL A CA 1
ATOM 2245 C C . VAL A 1 342 ? -22.434 2.831 30.390 1.00 69.23 342 VAL A C 1
ATOM 2246 O O . VAL A 1 342 ? -23.301 3.348 29.681 1.00 69.47 342 VAL A O 1
ATOM 2250 N N . THR A 1 343 ? -22.683 1.826 31.224 1.00 69.23 343 THR A N 1
ATOM 2251 C CA . THR A 1 343 ? -24.021 1.260 31.366 1.00 69.40 343 THR A CA 1
ATOM 2252 C C . THR A 1 343 ? -24.788 1.968 32.484 1.00 69.76 343 THR A C 1
ATOM 2253 O O . THR A 1 343 ? -24.240 2.227 33.554 1.00 69.71 343 THR A O 1
ATOM 2257 N N . VAL A 1 344 ? -26.048 2.294 32.208 1.00 70.20 344 VAL A N 1
ATOM 2258 C CA . VAL A 1 344 ? -26.935 2.939 33.173 1.00 70.67 344 VAL A CA 1
ATOM 2259 C C . VAL A 1 344 ? -28.106 1.985 33.420 1.00 70.99 344 VAL A C 1
ATOM 2260 O O . VAL A 1 344 ? -28.976 1.814 32.560 1.00 71.04 344 VAL A O 1
ATOM 2264 N N . ASN A 1 345 ? -28.107 1.361 34.595 1.00 71.34 345 ASN A N 1
ATOM 2265 C CA . ASN A 1 345 ? -29.102 0.346 34.951 1.00 71.77 345 ASN A CA 1
ATOM 2266 C C . ASN A 1 345 ? -30.529 0.853 35.144 1.00 72.00 345 ASN A C 1
ATOM 2267 O O . ASN A 1 345 ? -31.484 0.132 34.853 1.00 72.04 345 ASN A O 1
ATOM 2272 N N . GLU A 1 346 ? -30.665 2.085 35.632 1.00 72.27 346 GLU A N 1
ATOM 2273 C CA . GLU A 1 346 ? -31.975 2.681 35.905 1.00 72.62 346 GLU A CA 1
ATOM 2274 C C . GLU A 1 346 ? -32.288 3.889 35.014 1.00 72.50 346 GLU A C 1
ATOM 2275 O O . GLU A 1 346 ? -31.375 4.607 34.603 1.00 72.52 346 GLU A O 1
ATOM 2281 N N . PRO A 1 347 ? -33.584 4.118 34.719 1.00 72.52 347 PRO A N 1
ATOM 2282 C CA . PRO A 1 347 ? -33.995 5.261 33.903 1.00 72.46 347 PRO A CA 1
ATOM 2283 C C . PRO A 1 347 ? -34.038 6.566 34.704 1.00 72.38 347 PRO A C 1
ATOM 2284 O O . PRO A 1 347 ? -33.991 6.535 35.933 1.00 72.40 347 PRO A O 1
ATOM 2288 N N . GLY A 1 348 ? -34.124 7.695 34.001 1.00 72.31 348 GLY A N 1
ATOM 2289 C CA . GLY A 1 348 ? -34.231 9.014 34.630 1.00 72.24 348 GLY A CA 1
ATOM 2290 C C . GLY A 1 348 ? -32.940 9.811 34.713 1.00 72.16 348 GLY A C 1
ATOM 2291 O O . GLY A 1 348 ? -32.946 10.963 35.157 1.00 72.15 348 GLY A O 1
ATOM 2292 N N . ALA A 1 349 ? -31.835 9.192 34.300 1.00 71.97 349 ALA A N 1
ATOM 2293 C CA . ALA A 1 349 ? -30.518 9.826 34.325 1.00 71.95 349 ALA A CA 1
ATOM 2294 C C . ALA A 1 349 ? -30.356 10.856 33.211 1.00 71.87 349 ALA A C 1
ATOM 2295 O O . ALA A 1 349 ? -30.677 10.585 32.052 1.00 71.83 349 ALA A O 1
ATOM 2297 N N . LYS A 1 350 ? -29.862 12.037 33.575 1.00 71.78 350 LYS A N 1
ATOM 2298 C CA . LYS A 1 350 ? -29.579 13.096 32.610 1.00 71.60 350 LYS A CA 1
ATOM 2299 C C . LYS A 1 350 ? -28.062 13.200 32.465 1.00 71.45 350 LYS A C 1
ATOM 2300 O O . LYS A 1 350 ? -27.357 13.514 33.427 1.00 71.48 350 LYS A O 1
ATOM 2306 N N . ILE A 1 351 ? -27.573 12.918 31.260 1.00 71.27 351 ILE A N 1
ATOM 2307 C CA . ILE A 1 351 ? -26.138 12.837 30.987 1.00 71.15 351 ILE A CA 1
ATOM 2308 C C . ILE A 1 351 ? -25.685 13.781 29.873 1.00 70.85 351 ILE A C 1
ATOM 2309 O O . ILE A 1 351 ? -26.380 13.947 28.868 1.00 70.81 351 ILE A O 1
ATOM 2314 N N . VAL A 1 352 ? -24.517 14.395 30.063 1.00 70.48 352 VAL A N 1
ATOM 2315 C CA . VAL A 1 352 ? -23.893 15.221 29.028 1.00 70.17 352 VAL A CA 1
ATOM 2316 C C . VAL A 1 352 ? -22.527 14.624 28.650 1.00 69.90 352 VAL A C 1
ATOM 2317 O O . VAL A 1 352 ? -21.563 14.720 29.410 1.00 69.94 352 VAL A O 1
ATOM 2321 N N . ALA A 1 353 ? -22.456 13.999 27.477 1.00 69.63 353 ALA A N 1
ATOM 2322 C CA . ALA A 1 353 ? -21.218 13.376 27.019 1.00 69.24 353 ALA A CA 1
ATOM 2323 C C . ALA A 1 353 ? -20.385 14.333 26.175 1.00 69.08 353 ALA A C 1
ATOM 2324 O O . ALA A 1 353 ? -20.918 15.065 25.340 1.00 69.18 353 ALA A O 1
ATOM 2326 N N . HIS A 1 354 ? -19.076 14.325 26.402 1.00 68.72 354 HIS A N 1
ATOM 2327 C CA . HIS A 1 354 ? -18.157 15.170 25.649 1.00 68.40 354 HIS A CA 1
ATOM 2328 C C . HIS A 1 354 ? -17.214 14.309 24.830 1.00 68.27 354 HIS A C 1
ATOM 2329 O O . HIS A 1 354 ? -16.640 13.341 25.333 1.00 68.44 354 HIS A O 1
ATOM 2336 N N . VAL A 1 355 ? -17.056 14.675 23.563 1.00 67.84 355 VAL A N 1
ATOM 2337 C CA . VAL A 1 355 ? -16.245 13.909 22.635 1.00 67.37 355 VAL A CA 1
ATOM 2338 C C . VAL A 1 355 ? -15.672 14.874 21.587 1.00 67.03 355 VAL A C 1
ATOM 2339 O O . VAL A 1 355 ? -16.301 15.894 21.295 1.00 66.87 355 VAL A O 1
ATOM 2343 N N . PRO A 1 356 ? -14.465 14.587 21.049 1.00 66.64 356 PRO A N 1
ATOM 2344 C CA . PRO A 1 356 ? -13.906 15.466 20.019 1.00 66.45 356 PRO A CA 1
ATOM 2345 C C . PRO A 1 356 ? -14.807 15.555 18.794 1.00 66.32 356 PRO A C 1
ATOM 2346 O O . PRO A 1 356 ? -15.509 14.592 18.472 1.00 65.99 356 PRO A O 1
ATOM 2350 N N . LYS A 1 357 ? -14.792 16.714 18.138 1.00 66.25 357 LYS A N 1
ATOM 2351 C CA . LYS A 1 357 ? -15.586 16.938 16.937 1.00 66.39 357 LYS A CA 1
ATOM 2352 C C . LYS A 1 357 ? -15.283 15.848 15.924 1.00 66.49 357 LYS A C 1
ATOM 2353 O O . LYS A 1 357 ? -14.132 15.667 15.522 1.00 66.34 357 LYS A O 1
ATOM 2355 N N . GLY A 1 358 ? -16.319 15.104 15.547 1.00 66.92 358 GLY A N 1
ATOM 2356 C CA . GLY A 1 358 ? -16.186 14.029 14.566 1.00 67.55 358 GLY A CA 1
ATOM 2357 C C . GLY A 1 358 ? -16.390 12.639 15.137 1.00 67.99 358 GLY A C 1
ATOM 2358 O O . GLY A 1 358 ? -16.971 11.775 14.478 1.00 68.24 358 GLY A O 1
ATOM 2359 N N . VAL A 1 359 ? -15.908 12.429 16.360 1.00 68.40 359 VAL A N 1
ATOM 2360 C CA . VAL A 1 359 ? -16.012 11.139 17.041 1.00 68.92 359 VAL A CA 1
ATOM 2361 C C . VAL A 1 359 ? -17.452 10.882 17.500 1.00 69.38 359 VAL A C 1
ATOM 2362 O O . VAL A 1 359 ? -18.140 11.795 17.968 1.00 69.49 359 VAL A O 1
ATOM 2366 N N . SER A 1 360 ? -17.886 9.630 17.375 1.00 69.86 360 SER A N 1
ATOM 2367 C CA . SER A 1 360 ? -19.249 9.216 17.715 1.00 70.57 360 SER A CA 1
ATOM 2368 C C . SER A 1 360 ? -19.464 8.728 19.156 1.00 70.80 360 SER A C 1
ATOM 2369 O O . SER A 1 360 ? -18.689 7.916 19.684 1.00 71.34 360 SER A O 1
ATOM 2372 N N . VAL A 1 361 ? -20.535 9.248 19.768 1.00 71.20 361 VAL A N 1
ATOM 2373 C CA . VAL A 1 361 ? -21.029 8.818 21.077 1.00 71.11 361 VAL A CA 1
ATOM 2374 C C . VAL A 1 361 ? -22.546 8.615 20.933 1.00 71.26 361 VAL A C 1
ATOM 2375 O O . VAL A 1 361 ? -23.263 9.533 20.444 1.00 71.24 361 VAL A O 1
ATOM 2379 N N . SER A 1 362 ? -23.029 7.410 21.308 1.00 71.22 362 SER A N 1
ATOM 2380 C CA . SER A 1 362 ? -24.472 7.135 21.168 1.00 71.40 362 SER A CA 1
ATOM 2381 C C . SER A 1 362 ? -25.065 6.255 22.278 1.00 71.41 362 SER A C 1
ATOM 2382 O O . SER A 1 362 ? -24.349 5.809 23.205 1.00 71.57 362 SER A O 1
ATOM 2385 N N . LEU A 1 363 ? -26.380 6.038 22.195 1.00 71.12 363 LEU A N 1
ATOM 2386 C CA . LEU A 1 363 ? -27.102 5.195 23.147 1.00 70.54 363 LEU A CA 1
ATOM 2387 C C . LEU A 1 363 ? -27.580 3.902 22.493 1.00 70.44 363 LEU A C 1
ATOM 2388 O O . LEU A 1 363 ? -27.915 3.881 21.309 1.00 69.79 363 LEU A O 1
ATOM 2393 N N . ARG A 1 364 ? -27.606 2.831 23.282 1.00 70.17 364 ARG A N 1
ATOM 2394 C CA . ARG A 1 364 ? -28.106 1.531 22.839 1.00 69.87 364 ARG A CA 1
ATOM 2395 C C . ARG A 1 364 ? -28.654 0.793 24.057 1.00 70.06 364 ARG A C 1
ATOM 2396 O O . ARG A 1 364 ? -28.329 1.140 25.196 1.00 69.92 364 ARG A O 1
ATOM 2404 N N . LYS A 1 365 ? -29.492 -0.212 23.819 1.00 70.13 365 LYS A N 1
ATOM 2405 C CA . LYS A 1 365 ? -29.994 -1.050 24.901 1.00 70.22 365 LYS A CA 1
ATOM 2406 C C . LYS A 1 365 ? -28.869 -2.002 25.291 1.00 70.19 365 LYS A C 1
ATOM 2407 O O . LYS A 1 365 ? -28.118 -2.454 24.425 1.00 70.18 365 LYS A O 1
ATOM 2413 N N . SER A 1 366 ? -28.744 -2.291 26.586 1.00 70.17 366 SER A N 1
ATOM 2414 C CA . SER A 1 366 ? -27.673 -3.164 27.076 1.00 70.17 366 SER A CA 1
ATOM 2415 C C . SER A 1 366 ? -27.653 -4.529 26.400 1.00 69.86 366 SER A C 1
ATOM 2416 O O . SER A 1 366 ? -28.692 -5.062 26.004 1.00 69.74 366 SER A O 1
ATOM 2419 N N . LEU A 1 367 ? -26.453 -5.086 26.281 1.00 69.70 367 LEU A N 1
ATOM 2420 C CA . LEU A 1 367 ? -26.258 -6.349 25.585 1.00 69.69 367 LEU A CA 1
ATOM 2421 C C . LEU A 1 367 ? -26.045 -7.505 26.563 1.00 69.70 367 LEU A C 1
ATOM 2422 O O . LEU A 1 367 ? -25.567 -8.577 26.183 1.00 69.61 367 LEU A O 1
ATOM 2427 N N . ILE A 1 368 ? -26.425 -7.276 27.819 1.00 69.80 368 ILE A N 1
ATOM 2428 C CA . ILE A 1 368 ? -26.296 -8.267 28.886 1.00 69.94 368 ILE A CA 1
ATOM 2429 C C . ILE A 1 368 ? -27.612 -9.024 29.050 1.00 70.01 368 ILE A C 1
ATOM 2430 O O . ILE A 1 368 ? -27.639 -10.255 29.024 1.00 70.10 368 ILE A O 1
#

Secondary structure (DSSP, 8-state):
-HHHHHHHHHHHHS--EEEEEEETTSHHHH--TTHHHHSSSS-EEEEEE-GGGS-TTS-HHHHHH--HHHHHTT---SEEEE--TTT-TTHHHHHHHHHHHHTTS-EEEEEBTTSSHHHHHH--TTTTTS-SS--EEE----EEEEESSSS-EEEE-PPBP-TT--TTS-HHHHHHHS-SSPPP--EEE-TTEEEEETTTEEEEEEESSSEEEEEEE-TTSPEEEEEHHHHHHHHHHHBTTTB-SSPHHHHH---EEEEEEE--SSSEEEEETT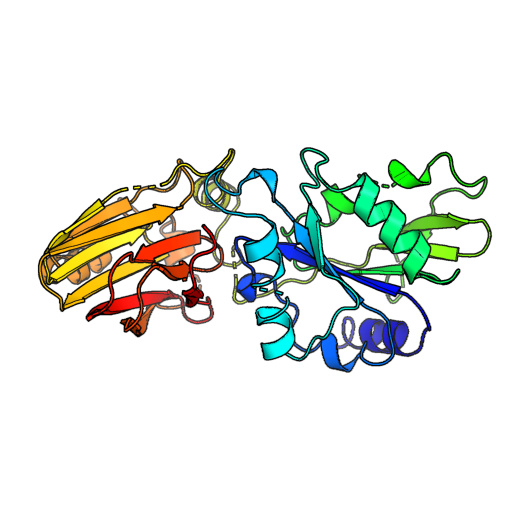TEEEEE-SS--EEEEEEETT--EEEEE---

B-factor: mean 55.24, std 7.4, range [30.0, 84.63]